Protein AF-A0A960BJL5-F1 (afdb_monomer)

Solvent-accessible surface area (backbone atoms only — not comparable to full-atom values): 15395 Å² total; per-residue (Å²): 113,71,67,61,53,54,50,52,51,50,51,53,52,52,54,51,50,52,51,51,51,50,51,50,54,58,50,56,57,48,68,75,42,71,86,73,61,78,59,95,84,59,75,75,79,74,79,50,69,65,58,53,47,35,43,49,49,41,34,54,76,58,62,82,71,75,71,92,62,98,53,72,76,57,62,26,51,24,76,38,67,89,92,62,87,50,50,48,36,20,46,42,30,92,44,66,39,32,30,32,42,21,51,65,42,32,52,77,71,70,48,58,65,70,58,52,54,54,34,50,52,53,39,48,50,52,52,16,59,40,21,76,60,34,42,43,74,42,84,74,50,76,52,85,61,52,36,31,92,56,98,77,33,46,66,45,72,90,77,58,52,78,49,24,33,44,34,32,28,27,30,48,64,92,65,92,58,74,74,43,69,42,30,43,23,63,85,36,59,73,37,68,50,52,37,28,62,48,82,55,52,70,42,81,89,81,74,46,53,23,41,42,41,32,23,35,37,37,36,26,50,80,49,49,79,76,55,55,94,64,68,40,14,56,61,40,31,28,50,38,23,35,58,28,32,31,64,37,85,49,75,76,22,26,41,11,73,43,37,50,78,52,47,56,79,24,69,21,48,27,52,26,45,33,52,38,31,69,70,47,75,131

Foldseek 3Di:
DVVVVVVVVVVVVVVVVVVVVVCVVVVVVVVVCVVDDDPPPDPDPPLPVVLVVLLVCLVPVPVVPDPDDPDLQAAFFQDDDPPPPFDGEAAALVDAQEEAEACLQVVVLVHDPVLVVVLLVVLQVQLCVLLVNSYHYYYPYHDDFFFDPPDQRGGDPVRWDWSYEYEYEAACDDDPDPSNVRRHGVVCVSHQWAWAADQQDFDPPPRTHRYGTYIYIYGHSVCVVSQDRHNFLNSNQRVLRRRRGAADCHQQASSHSSVRGDNDHGPSSSVNSNVSSVVHDD

Mean predicted aligned error: 12.72 Å

Nearest PDB structures (foldseek):
  1nd1-assembly1_A  TM=4.888E-01  e=9.316E-03  Bothrops asper
  4q1l-assembly1_A  TM=4.991E-01  e=1.533E-02  Bothrops leucurus
  5y2z-assembly4_G  TM=4.560E-01  e=1.966E-02  Homo sapiens
  3myu-assembly1_A  TM=5.602E-01  e=1.734E+00  Mycoplasmoides genitalium
  3dev-assembly1_B  TM=1.536E-01  e=1.734E+00  Staphylococcus haemolyticus JCSC1435

Structure (mmCIF, N/CA/C/O backbone):
data_AF-A0A960BJL5-F1
#
_entry.id   AF-A0A960BJL5-F1
#
loop_
_atom_site.group_PDB
_atom_site.id
_atom_site.type_symbol
_atom_site.label_atom_id
_atom_site.label_alt_id
_atom_site.label_comp_id
_atom_site.label_asym_id
_atom_site.label_entity_id
_atom_site.label_seq_id
_atom_site.pdbx_PDB_ins_code
_atom_site.Cartn_x
_atom_site.Cartn_y
_atom_site.Cartn_z
_atom_site.occupancy
_atom_site.B_iso_or_equiv
_atom_site.auth_seq_id
_atom_site.auth_comp_id
_atom_site.auth_asym_id
_atom_site.auth_atom_id
_atom_site.pdbx_PDB_model_num
ATOM 1 N N . MET A 1 1 ? -29.991 39.759 -34.708 1.00 60.56 1 MET A N 1
ATOM 2 C CA . MET A 1 1 ? -29.880 38.415 -35.332 1.00 60.56 1 MET A CA 1
ATOM 3 C C . MET A 1 1 ? -28.475 38.092 -35.850 1.00 60.56 1 MET A C 1
ATOM 5 O O . MET A 1 1 ? -28.043 36.967 -35.643 1.00 60.56 1 MET A O 1
ATOM 9 N N . ALA A 1 2 ? -27.742 39.025 -36.474 1.00 68.62 2 ALA A N 1
ATOM 10 C CA . ALA A 1 2 ? -26.385 38.760 -36.986 1.00 68.62 2 ALA A CA 1
ATOM 11 C C . ALA A 1 2 ? -25.362 38.361 -35.895 1.00 68.62 2 ALA A C 1
ATOM 13 O O . ALA A 1 2 ? -24.582 37.435 -36.086 1.00 68.62 2 ALA A O 1
ATOM 14 N N . THR A 1 3 ? -25.431 38.984 -34.717 1.00 70.38 3 THR A N 1
ATOM 15 C CA . THR A 1 3 ? -24.550 38.710 -33.566 1.00 70.38 3 THR A CA 1
ATOM 16 C C . THR A 1 3 ? -24.732 37.315 -32.965 1.00 70.38 3 THR A C 1
ATOM 18 O O . THR A 1 3 ? -23.753 36.674 -32.601 1.00 70.38 3 THR A O 1
ATOM 21 N N . LEU A 1 4 ? -25.965 36.798 -32.923 1.00 67.50 4 LEU A N 1
ATOM 22 C CA . LEU A 1 4 ? -26.240 35.457 -32.394 1.00 67.50 4 LEU A CA 1
ATOM 23 C C . LEU A 1 4 ? -25.698 34.355 -33.321 1.00 67.50 4 LEU A C 1
ATOM 25 O O . LEU A 1 4 ? -25.190 33.342 -32.851 1.00 67.50 4 LEU A O 1
ATOM 29 N N . ARG A 1 5 ? -25.747 34.576 -34.643 1.00 73.75 5 ARG A N 1
ATOM 30 C CA . ARG A 1 5 ? -25.166 33.651 -35.630 1.00 73.75 5 ARG A CA 1
ATOM 31 C C . ARG A 1 5 ? -23.640 33.618 -35.554 1.00 73.75 5 ARG A C 1
ATOM 33 O O . ARG A 1 5 ? -23.070 32.538 -35.612 1.00 73.75 5 ARG A O 1
ATOM 40 N N . ALA A 1 6 ? -22.993 34.770 -35.370 1.00 76.00 6 ALA A N 1
ATOM 41 C CA . ALA A 1 6 ? -21.540 34.834 -35.202 1.00 76.00 6 ALA A CA 1
ATOM 42 C C . ALA A 1 6 ? -21.068 34.093 -33.937 1.00 76.00 6 ALA A C 1
ATOM 44 O O . ALA A 1 6 ? -20.079 33.366 -33.986 1.00 76.00 6 ALA A O 1
ATOM 45 N N . LEU A 1 7 ? -21.813 34.211 -32.831 1.00 75.94 7 LEU A N 1
ATOM 46 C CA . LEU A 1 7 ? -21.497 33.516 -31.583 1.00 75.94 7 LEU A CA 1
ATOM 47 C C . LEU A 1 7 ? -21.649 31.990 -31.711 1.00 75.94 7 LEU A C 1
ATOM 49 O O . LEU A 1 7 ? -20.775 31.252 -31.269 1.00 75.94 7 LEU A O 1
ATOM 53 N N . LEU A 1 8 ? -22.713 31.514 -32.365 1.00 75.12 8 LEU A N 1
ATOM 54 C CA . LEU A 1 8 ? -22.926 30.080 -32.610 1.00 75.12 8 LEU A CA 1
ATOM 55 C C . LEU A 1 8 ? -21.834 29.468 -33.498 1.00 75.12 8 LEU A C 1
ATOM 57 O O . LEU A 1 8 ? -21.376 28.361 -33.227 1.00 75.12 8 LEU A O 1
ATOM 61 N N . VAL A 1 9 ? -21.382 30.198 -34.523 1.00 78.62 9 VAL A N 1
ATOM 62 C CA . VAL A 1 9 ? -20.270 29.757 -35.379 1.00 78.62 9 VAL A CA 1
ATOM 63 C C . VAL A 1 9 ? -18.966 29.694 -34.584 1.00 78.62 9 VAL A C 1
ATOM 65 O O . VAL A 1 9 ? -18.234 28.717 -34.702 1.00 78.62 9 VAL A O 1
ATOM 68 N N . LEU A 1 10 ? -18.694 30.683 -33.727 1.00 77.44 10 LEU A N 1
ATOM 69 C CA . LEU A 1 10 ? -17.488 30.692 -32.898 1.00 77.44 10 LEU A CA 1
ATOM 70 C C . LEU A 1 10 ? -17.463 29.520 -31.903 1.00 77.44 10 LEU A C 1
ATOM 72 O O . LEU A 1 10 ? -16.440 28.852 -31.779 1.00 77.44 10 LEU A O 1
ATOM 76 N N . VAL A 1 11 ? -18.590 29.227 -31.244 1.00 77.19 11 VAL A N 1
ATOM 77 C C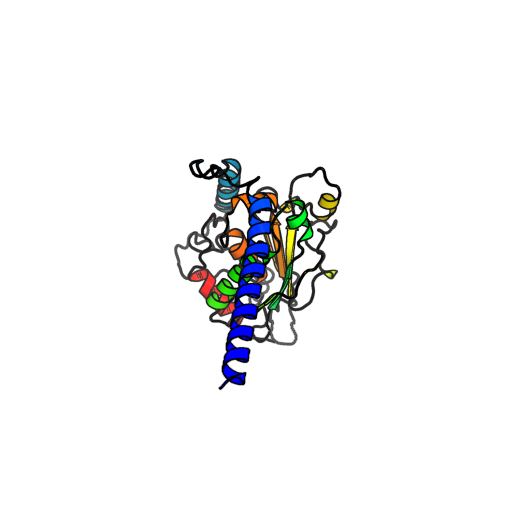A . VAL A 1 11 ? -18.705 28.080 -30.326 1.00 77.19 11 VAL A CA 1
ATOM 78 C C . VAL A 1 11 ? -18.502 26.761 -31.075 1.00 77.19 11 VAL A C 1
ATOM 80 O O . VAL A 1 11 ? -17.727 25.925 -30.621 1.00 77.19 11 VAL A O 1
ATOM 83 N N . ALA A 1 12 ? -19.109 26.596 -32.254 1.00 76.94 12 ALA A N 1
ATOM 84 C CA . ALA A 1 12 ? -18.936 25.389 -33.062 1.00 76.94 12 ALA A CA 1
ATOM 85 C C . ALA A 1 12 ? -17.477 25.180 -33.510 1.00 76.94 12 ALA A C 1
ATOM 87 O O . ALA A 1 12 ? -16.972 24.059 -33.460 1.00 76.94 12 ALA A O 1
ATOM 88 N N . VAL A 1 13 ? -16.777 26.253 -33.896 1.00 80.81 13 VAL A N 1
ATOM 89 C CA . VAL A 1 13 ? -15.357 26.193 -34.284 1.00 80.81 13 VAL A CA 1
ATOM 90 C C . VAL A 1 13 ? -14.470 25.844 -33.086 1.00 80.81 13 VAL A C 1
ATOM 92 O O . VAL A 1 13 ? -13.573 25.011 -33.217 1.00 80.81 13 VAL A O 1
ATOM 95 N N . LEU A 1 14 ? -14.729 26.417 -31.908 1.00 80.56 14 LEU A N 1
ATOM 96 C CA . LEU A 1 14 ? -13.966 26.107 -30.695 1.00 80.56 14 LEU A CA 1
ATOM 97 C C . LEU A 1 14 ? -14.182 24.658 -30.237 1.00 80.56 14 LEU A C 1
ATOM 99 O O . LEU A 1 14 ? -13.210 23.975 -29.916 1.00 80.56 14 LEU A O 1
ATOM 103 N N . SER A 1 15 ? -15.418 24.153 -30.287 1.00 76.56 15 SER A N 1
ATOM 104 C CA . SER A 1 15 ? -15.721 22.750 -29.980 1.00 76.56 15 SER A CA 1
ATOM 105 C C . SER A 1 15 ? -15.058 21.790 -30.967 1.00 76.56 15 SER A C 1
ATOM 107 O O . SER A 1 15 ? -14.477 20.792 -30.547 1.00 76.56 15 SER A O 1
ATOM 109 N N . LEU A 1 16 ? -15.072 22.103 -32.266 1.00 79.31 16 LEU A N 1
ATOM 110 C CA . LEU A 1 16 ? -14.415 21.273 -33.276 1.00 79.31 16 LEU A CA 1
ATOM 111 C C . LEU A 1 16 ? -12.890 21.266 -33.097 1.00 79.31 16 LEU A C 1
ATOM 113 O O . LEU A 1 16 ? -12.264 20.216 -33.204 1.00 79.31 16 LEU A O 1
ATOM 117 N N . THR A 1 17 ? -12.295 22.413 -32.761 1.00 81.00 17 THR A N 1
ATOM 118 C CA . THR A 1 17 ? -10.849 22.519 -32.515 1.00 81.00 17 THR A CA 1
ATOM 119 C C . THR A 1 17 ? -10.436 21.727 -31.272 1.00 81.00 17 THR A C 1
ATOM 121 O O . THR A 1 17 ? -9.421 21.039 -31.306 1.00 81.00 17 THR A O 1
ATOM 124 N N . ALA A 1 18 ? -11.242 21.752 -30.204 1.00 76.06 18 ALA A N 1
ATOM 125 C CA . ALA A 1 18 ? -10.998 20.958 -28.999 1.00 76.06 18 ALA A CA 1
ATOM 126 C C . ALA A 1 18 ? -11.100 19.445 -29.264 1.00 76.06 18 ALA A C 1
ATOM 128 O O . ALA A 1 18 ? -10.258 18.687 -28.790 1.00 76.06 18 ALA A O 1
ATOM 129 N N . VAL A 1 19 ? -12.075 19.009 -30.071 1.00 77.38 19 VAL A N 1
ATOM 130 C CA . VAL A 1 19 ? -12.207 17.601 -30.483 1.00 77.38 19 VAL A CA 1
ATOM 131 C C . VAL A 1 19 ? -11.025 17.168 -31.351 1.00 77.38 19 VAL A C 1
ATOM 133 O O . VAL A 1 19 ? -10.480 16.092 -31.133 1.00 77.38 19 VAL A O 1
ATOM 136 N N . ILE A 1 20 ? -10.577 18.005 -32.291 1.00 79.56 20 ILE A N 1
ATOM 137 C CA . ILE A 1 20 ? -9.403 17.706 -33.124 1.00 79.56 20 ILE A CA 1
ATOM 138 C C . ILE A 1 20 ? -8.131 17.637 -32.270 1.00 79.56 20 ILE A C 1
ATOM 140 O O . ILE A 1 20 ? -7.342 16.715 -32.450 1.00 79.56 20 ILE A O 1
ATOM 144 N N . LEU A 1 21 ? -7.937 18.552 -31.311 1.00 77.25 21 LEU A N 1
ATOM 145 C CA . LEU A 1 21 ? -6.790 18.489 -30.401 1.00 77.25 21 LEU A CA 1
ATOM 146 C C . LEU A 1 21 ? -6.826 17.226 -29.534 1.00 77.25 21 LEU A C 1
ATOM 148 O O . LEU A 1 21 ? -5.805 16.564 -29.395 1.00 77.25 21 LEU A O 1
ATOM 152 N N . PHE A 1 22 ? -7.995 16.869 -28.995 1.00 72.38 22 PHE A N 1
ATOM 153 C CA . PHE A 1 22 ? -8.175 15.646 -28.215 1.00 72.38 22 PHE A CA 1
ATOM 154 C C . PHE A 1 22 ? -7.866 14.398 -29.052 1.00 72.38 22 PHE A C 1
ATOM 156 O O . PHE A 1 22 ? -7.118 13.534 -28.608 1.00 72.38 22 PHE A O 1
ATOM 163 N N . LEU A 1 23 ? -8.354 14.335 -30.294 1.00 68.62 23 LEU A N 1
ATOM 164 C CA . LEU A 1 23 ? -8.067 13.230 -31.212 1.00 68.62 23 LEU A CA 1
ATOM 165 C C . LEU A 1 23 ? -6.596 13.175 -31.644 1.00 68.62 23 LEU A C 1
ATOM 167 O O . LEU A 1 23 ? -6.083 12.085 -31.861 1.00 68.62 23 LEU A O 1
ATOM 171 N N . LEU A 1 24 ? -5.900 14.309 -31.747 1.00 69.25 24 LEU A N 1
ATOM 172 C CA . LEU A 1 24 ? -4.466 14.339 -32.057 1.00 69.25 24 LEU A CA 1
ATOM 173 C C . LEU A 1 24 ? -3.592 13.953 -30.858 1.00 69.25 24 LEU A C 1
ATOM 175 O O . LEU A 1 24 ? -2.546 13.340 -31.055 1.00 69.25 24 LEU A O 1
ATOM 179 N N . VAL A 1 25 ? -4.010 14.284 -29.632 1.00 66.75 25 VAL A N 1
ATOM 180 C CA . VAL A 1 25 ? -3.336 13.847 -28.398 1.00 66.75 25 VAL A CA 1
ATOM 181 C C . VAL A 1 25 ? -3.535 12.343 -28.206 1.00 66.75 25 VAL A C 1
ATOM 183 O O . VAL A 1 25 ? -2.554 11.614 -28.122 1.00 66.75 25 VAL A O 1
ATOM 186 N N . VAL A 1 26 ? -4.779 11.861 -28.276 1.00 61.16 26 VAL A N 1
ATOM 187 C CA . VAL A 1 26 ? -5.090 10.425 -28.174 1.00 61.16 26 VAL A CA 1
ATOM 188 C C . VAL A 1 26 ? -4.494 9.637 -29.350 1.00 61.16 26 VAL A C 1
ATOM 190 O O . VAL A 1 26 ? -3.990 8.537 -29.163 1.00 61.16 26 VAL A O 1
ATOM 193 N N . GLY A 1 27 ? -4.495 10.199 -30.562 1.00 51.59 27 GLY A N 1
ATOM 194 C CA . GLY A 1 27 ? -3.927 9.566 -31.755 1.00 51.59 27 GLY A CA 1
ATOM 195 C C . GLY A 1 27 ? -2.402 9.438 -31.722 1.00 51.59 27 GLY A C 1
ATOM 196 O O . GLY A 1 27 ? -1.871 8.435 -32.191 1.00 51.59 27 GLY A O 1
ATOM 197 N N . ARG A 1 28 ? -1.687 10.4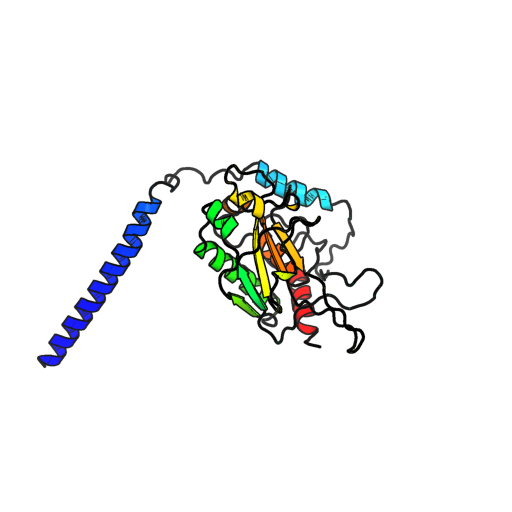00 -31.121 1.00 52.53 28 ARG A N 1
ATOM 198 C CA . ARG A 1 28 ? -0.227 10.307 -30.937 1.00 52.53 28 ARG A CA 1
ATOM 199 C C . ARG A 1 28 ? 0.182 9.239 -29.926 1.00 52.53 28 ARG A C 1
ATOM 201 O O . ARG A 1 28 ? 1.223 8.615 -30.117 1.00 52.53 28 ARG A O 1
ATOM 208 N N . ASP A 1 29 ? -0.635 8.998 -28.906 1.00 47.22 29 ASP A N 1
ATOM 209 C CA . ASP A 1 29 ? -0.375 7.931 -27.937 1.00 47.22 29 ASP A CA 1
ATOM 210 C C . ASP A 1 29 ? -0.652 6.534 -28.517 1.00 47.22 29 ASP A C 1
ATOM 212 O O . ASP A 1 29 ? -0.044 5.560 -28.078 1.00 47.22 29 ASP A O 1
ATOM 216 N N . ILE A 1 30 ? -1.493 6.423 -29.554 1.00 46.47 30 ILE A N 1
ATOM 217 C CA . ILE A 1 30 ? -1.753 5.153 -30.250 1.00 46.47 30 ILE A CA 1
ATOM 218 C C . ILE A 1 30 ? -0.544 4.722 -31.098 1.00 46.47 30 ILE A C 1
ATOM 220 O O . ILE A 1 30 ? -0.157 3.556 -31.038 1.00 46.47 30 ILE A O 1
ATOM 224 N N . GLU A 1 31 ? 0.127 5.638 -31.805 1.00 45.03 31 GLU A N 1
ATOM 225 C CA . GLU A 1 31 ? 1.310 5.289 -32.620 1.00 45.03 31 GLU A CA 1
ATOM 226 C C . GLU A 1 31 ? 2.532 4.882 -31.769 1.00 45.03 31 GLU A C 1
ATOM 228 O O . GLU A 1 31 ? 3.341 4.060 -32.198 1.00 45.03 31 GLU A O 1
ATOM 233 N N . ALA A 1 32 ? 2.643 5.369 -30.527 1.00 48.44 32 ALA A N 1
ATOM 234 C CA . ALA A 1 32 ? 3.644 4.885 -29.568 1.00 48.44 32 ALA A CA 1
ATOM 235 C C . ALA A 1 32 ? 3.301 3.498 -28.974 1.00 48.44 32 ALA A C 1
ATOM 237 O O . ALA A 1 32 ? 4.169 2.840 -28.393 1.00 48.44 32 ALA A O 1
ATOM 238 N N . PHE A 1 33 ? 2.058 3.030 -29.137 1.00 42.09 33 PHE A N 1
ATOM 239 C CA . PHE A 1 33 ? 1.547 1.774 -28.578 1.00 42.09 33 PHE A CA 1
ATOM 240 C C . PHE A 1 33 ? 1.511 0.613 -29.591 1.00 42.09 33 PHE A C 1
ATOM 242 O O . PHE A 1 33 ? 1.575 -0.554 -29.191 1.00 42.09 33 PHE A O 1
ATOM 249 N N . GLU A 1 34 ? 1.474 0.897 -30.899 1.00 41.22 34 GLU A N 1
ATOM 250 C CA . GLU A 1 34 ? 1.401 -0.127 -31.960 1.00 41.22 34 GLU A CA 1
ATOM 251 C C . GLU A 1 34 ? 2.648 -1.028 -32.063 1.00 41.22 34 GLU A C 1
ATOM 253 O O . GLU A 1 34 ? 2.588 -2.102 -32.655 1.00 41.22 34 GLU A O 1
ATOM 258 N N . GLY A 1 35 ? 3.762 -0.668 -31.416 1.00 41.56 35 GLY A N 1
ATOM 259 C CA . GLY A 1 35 ? 4.959 -1.514 -31.344 1.00 41.56 35 GLY A CA 1
ATOM 260 C C . GLY A 1 35 ? 4.940 -2.609 -30.267 1.00 41.56 35 GLY A C 1
ATOM 261 O O . GLY A 1 35 ? 5.886 -3.395 -30.208 1.00 41.56 35 GLY A O 1
ATOM 262 N N . LYS A 1 36 ? 3.930 -2.654 -29.381 1.00 45.38 36 LYS A N 1
ATOM 263 C CA . LYS A 1 36 ? 3.920 -3.558 -28.206 1.00 45.38 36 LYS A CA 1
ATOM 264 C C . LYS A 1 36 ? 2.581 -4.239 -27.902 1.00 45.38 36 LYS A C 1
ATOM 266 O O . LYS A 1 36 ? 2.478 -4.930 -26.889 1.00 45.38 36 LYS A O 1
ATOM 271 N N . LEU A 1 37 ? 1.555 -4.075 -28.736 1.00 42.50 37 LEU A N 1
ATOM 272 C CA . LEU A 1 37 ? 0.319 -4.840 -28.564 1.00 42.50 37 LEU A CA 1
ATOM 273 C C . LEU A 1 37 ? 0.503 -6.262 -29.121 1.00 42.50 37 LEU A C 1
ATOM 275 O O . LEU A 1 37 ? 0.912 -6.397 -30.277 1.00 42.50 37 LEU A O 1
ATOM 279 N N . PRO A 1 38 ? 0.201 -7.321 -28.344 1.00 46.53 38 PRO A N 1
ATOM 280 C CA . PRO A 1 38 ? 0.123 -8.669 -28.894 1.00 46.53 38 PRO A CA 1
ATOM 281 C C . PRO A 1 38 ? -0.910 -8.672 -30.021 1.00 46.53 38 PRO A C 1
ATOM 283 O O . PRO A 1 38 ? -1.951 -8.008 -29.928 1.00 46.53 38 PRO A O 1
ATOM 286 N N . LYS A 1 39 ? -0.607 -9.371 -31.117 1.00 56.44 39 LYS A N 1
ATOM 287 C CA . LYS A 1 39 ? -1.503 -9.399 -32.278 1.00 56.44 39 LYS A CA 1
ATOM 288 C C . LYS A 1 39 ? -2.862 -9.928 -31.828 1.00 56.44 39 LYS A C 1
ATOM 290 O O . LYS A 1 39 ? -2.933 -10.933 -31.127 1.00 56.44 39 LYS A O 1
ATOM 295 N N . LEU A 1 40 ? -3.946 -9.271 -32.242 1.00 33.31 40 LEU A N 1
ATOM 296 C CA . LEU A 1 40 ? -5.307 -9.773 -32.039 1.00 33.31 40 LEU A CA 1
ATOM 297 C C . LEU A 1 40 ? -5.397 -11.211 -32.585 1.00 33.31 40 LEU A C 1
ATOM 299 O O . LEU A 1 40 ? -5.330 -11.418 -33.795 1.00 33.31 40 LEU A O 1
ATOM 303 N N . GLY A 1 41 ? -5.503 -12.192 -31.683 1.00 43.81 41 GLY A N 1
ATOM 304 C CA . GLY A 1 41 ? -5.484 -13.626 -31.999 1.00 43.81 41 GLY A CA 1
ATOM 305 C C . GLY A 1 41 ? -4.318 -14.410 -31.386 1.00 43.81 41 GLY A C 1
ATOM 306 O O . GLY A 1 41 ? -4.355 -15.638 -31.409 1.00 43.81 41 GLY A O 1
ATOM 307 N N . GLU A 1 42 ? -3.318 -13.744 -30.805 1.00 36.22 42 GLU A N 1
ATOM 308 C CA . GLU A 1 42 ? -2.330 -14.400 -29.947 1.00 36.22 42 GLU A CA 1
ATOM 309 C C . GLU A 1 42 ? -2.950 -14.633 -28.557 1.00 36.22 42 GLU A C 1
ATOM 311 O O . GLU A 1 42 ? -3.590 -13.726 -28.012 1.00 36.22 42 GLU A O 1
ATOM 316 N N . PRO A 1 43 ? -2.836 -15.850 -27.989 1.00 37.03 43 PRO A N 1
ATOM 317 C CA . PRO A 1 43 ? -3.316 -16.110 -26.639 1.00 37.03 43 PRO A CA 1
ATOM 318 C C . PRO A 1 43 ? -2.635 -15.136 -25.672 1.00 37.03 43 PRO A 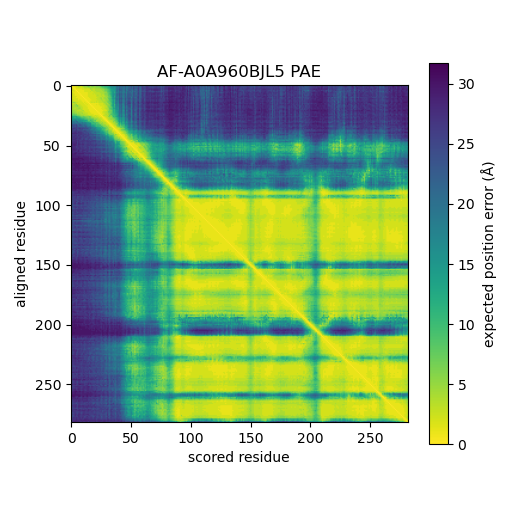C 1
ATOM 320 O O . PRO A 1 43 ? -1.460 -14.809 -25.853 1.00 37.03 43 PRO A O 1
ATOM 323 N N . ALA A 1 44 ? -3.367 -14.672 -24.651 1.00 42.88 44 ALA A N 1
ATOM 324 C CA . ALA A 1 44 ? -2.753 -13.948 -23.540 1.00 42.88 44 ALA A CA 1
ATOM 325 C C . ALA A 1 44 ? -1.505 -14.727 -23.085 1.00 42.88 44 ALA A C 1
ATOM 327 O O . ALA A 1 44 ? -1.574 -15.964 -23.073 1.00 42.88 44 ALA A O 1
ATOM 328 N N . PRO A 1 45 ? -0.377 -14.052 -22.781 1.00 45.25 45 PRO A N 1
ATOM 329 C CA . PRO A 1 45 ? 0.825 -14.749 -22.347 1.00 45.25 45 PRO A CA 1
ATOM 330 C C . PRO A 1 45 ? 0.423 -15.703 -21.228 1.00 45.25 45 PRO A C 1
ATOM 332 O O . PRO A 1 45 ? -0.273 -15.299 -20.292 1.00 45.25 45 PRO A O 1
ATOM 335 N N . ALA A 1 46 ? 0.756 -16.985 -21.400 1.00 46.66 46 ALA A N 1
ATOM 336 C CA . ALA A 1 46 ? 0.490 -17.988 -20.386 1.00 46.66 46 ALA A CA 1
ATOM 337 C C . ALA A 1 46 ? 1.028 -17.445 -19.059 1.00 46.66 46 ALA A C 1
ATOM 339 O O . ALA A 1 46 ? 2.145 -16.925 -19.028 1.00 46.66 46 ALA A O 1
ATOM 340 N N . VAL A 1 47 ? 0.207 -17.495 -18.005 1.00 53.09 47 VAL A N 1
ATOM 341 C CA . VAL A 1 47 ? 0.663 -17.144 -16.658 1.00 53.09 47 VAL A CA 1
ATOM 342 C C . VAL A 1 47 ? 1.902 -17.994 -16.406 1.00 53.09 47 VAL A C 1
ATOM 344 O O . VAL A 1 47 ? 1.819 -19.218 -16.511 1.00 53.09 47 VAL A O 1
ATOM 347 N N . ASP A 1 48 ? 3.043 -17.339 -16.197 1.00 59.94 48 ASP A N 1
ATOM 348 C CA . ASP A 1 48 ? 4.333 -18.006 -16.053 1.00 59.94 48 ASP A CA 1
ATOM 349 C C . ASP A 1 48 ? 4.217 -19.073 -14.953 1.00 59.94 48 ASP A C 1
ATOM 351 O O . ASP A 1 48 ? 3.713 -18.787 -13.861 1.00 59.94 48 ASP A O 1
ATOM 355 N N . GLU A 1 49 ? 4.651 -20.306 -15.235 1.00 55.75 49 GLU A N 1
ATOM 356 C CA . GLU A 1 49 ? 4.673 -21.388 -14.245 1.00 55.75 49 GLU A CA 1
ATOM 357 C C . GLU A 1 49 ? 5.449 -20.964 -12.992 1.00 55.75 49 GLU A C 1
ATOM 359 O O . GLU A 1 49 ? 5.107 -21.394 -11.895 1.00 55.75 49 GLU A O 1
ATOM 364 N N . PHE A 1 50 ? 6.418 -20.053 -13.130 1.00 53.81 50 PHE A N 1
ATOM 365 C CA . PHE A 1 50 ? 7.136 -19.446 -12.014 1.00 53.81 50 PHE A CA 1
ATOM 366 C C . PHE A 1 50 ? 6.245 -18.566 -11.121 1.00 53.81 50 PHE A C 1
ATOM 368 O O . PHE A 1 50 ? 6.332 -18.640 -9.898 1.00 53.81 50 PHE A O 1
ATOM 375 N N . PHE A 1 51 ? 5.342 -17.767 -11.695 1.00 57.84 51 PHE A N 1
ATOM 376 C CA . PHE A 1 51 ? 4.401 -16.942 -10.926 1.00 57.84 51 PHE A CA 1
ATOM 377 C C . PHE A 1 51 ? 3.360 -17.803 -10.200 1.00 57.84 51 PHE A C 1
ATOM 379 O O . PHE A 1 51 ? 3.006 -17.538 -9.047 1.00 57.84 51 PHE A O 1
ATOM 386 N N . LEU A 1 52 ? 2.900 -18.872 -10.858 1.00 56.72 52 LEU A N 1
ATOM 387 C CA . LEU A 1 52 ? 2.035 -19.878 -10.240 1.00 56.72 52 LEU A CA 1
ATOM 388 C C . LEU A 1 52 ? 2.766 -20.632 -9.120 1.00 56.72 52 LEU A C 1
ATOM 390 O O . LEU A 1 52 ? 2.198 -20.844 -8.055 1.00 56.72 52 LEU A O 1
ATOM 394 N N . ASP A 1 53 ? 4.036 -20.986 -9.311 1.00 64.12 53 ASP A N 1
ATOM 395 C CA . ASP A 1 53 ? 4.864 -21.618 -8.281 1.00 64.12 53 ASP A CA 1
ATOM 396 C C . ASP A 1 53 ? 5.102 -20.682 -7.086 1.00 64.12 53 ASP A C 1
ATOM 398 O O . ASP A 1 53 ? 4.921 -21.105 -5.949 1.00 64.12 53 ASP A O 1
ATOM 402 N N . LYS A 1 54 ? 5.393 -19.394 -7.312 1.00 62.53 54 LYS A N 1
ATOM 403 C CA . LYS A 1 54 ? 5.558 -18.385 -6.248 1.00 62.53 54 LYS A CA 1
ATOM 404 C C . LYS A 1 54 ? 4.268 -18.208 -5.441 1.00 62.53 54 LYS A C 1
ATOM 406 O O . LYS A 1 54 ? 4.292 -18.278 -4.215 1.00 62.53 54 LYS A O 1
ATOM 411 N N . THR A 1 55 ? 3.120 -18.087 -6.113 1.00 57.97 55 THR A N 1
ATOM 412 C CA . THR A 1 55 ? 1.806 -18.015 -5.443 1.00 57.97 55 THR A CA 1
ATOM 413 C C . THR A 1 55 ? 1.445 -19.302 -4.692 1.00 57.97 55 THR A C 1
ATOM 415 O O . THR A 1 55 ? 0.889 -19.230 -3.595 1.00 57.97 55 THR A O 1
ATOM 418 N N . MET A 1 56 ? 1.783 -20.482 -5.223 1.00 55.47 56 MET A N 1
ATOM 419 C CA . MET A 1 56 ? 1.547 -21.764 -4.544 1.00 55.47 56 MET A CA 1
ATOM 420 C C . MET A 1 56 ? 2.497 -21.998 -3.361 1.00 55.47 56 MET A C 1
ATOM 422 O O . MET A 1 56 ? 2.045 -22.430 -2.302 1.00 55.47 56 MET A O 1
ATOM 426 N N . LYS A 1 57 ? 3.791 -21.688 -3.494 1.00 56.56 57 LYS A N 1
ATOM 427 C CA . LYS A 1 57 ? 4.786 -21.780 -2.412 1.00 56.56 57 LYS A CA 1
ATOM 428 C C . LYS A 1 57 ? 4.463 -20.834 -1.268 1.00 56.56 57 LYS A C 1
ATOM 430 O O . LYS A 1 57 ? 4.543 -21.244 -0.110 1.00 56.56 57 LYS A O 1
ATOM 435 N N . PHE A 1 58 ? 4.028 -19.616 -1.591 1.00 51.19 58 PHE A N 1
ATOM 436 C CA . PHE A 1 58 ? 3.513 -18.661 -0.615 1.00 51.19 58 PHE A CA 1
ATOM 437 C C . PHE A 1 58 ? 2.352 -19.269 0.194 1.00 51.19 58 PHE A C 1
ATOM 439 O O . PHE A 1 58 ? 2.347 -19.206 1.423 1.00 51.19 58 PHE A O 1
ATOM 446 N N . ALA A 1 59 ? 1.429 -19.976 -0.471 1.00 49.25 59 ALA A N 1
ATOM 447 C CA . ALA A 1 59 ? 0.333 -20.679 0.196 1.00 49.25 59 ALA A CA 1
ATOM 448 C C . ALA A 1 59 ? 0.773 -21.911 1.021 1.00 49.25 59 ALA A C 1
ATOM 450 O O . ALA A 1 59 ? 0.197 -22.173 2.081 1.00 49.25 59 ALA A O 1
ATOM 451 N N . ASP A 1 60 ? 1.781 -22.672 0.579 1.00 44.66 60 ASP A N 1
ATOM 452 C CA . ASP A 1 60 ? 2.222 -23.911 1.241 1.00 44.66 60 ASP A CA 1
ATOM 453 C C . ASP A 1 60 ? 3.160 -23.679 2.439 1.00 44.66 60 ASP A C 1
ATOM 455 O O . ASP A 1 60 ? 3.037 -24.385 3.447 1.00 44.66 60 ASP A O 1
ATOM 459 N N . GLN A 1 61 ? 4.041 -22.669 2.403 1.00 42.62 61 GLN A N 1
ATOM 460 C CA . GLN A 1 61 ? 4.981 -22.367 3.498 1.00 42.62 61 GLN A CA 1
ATOM 461 C C . GLN A 1 61 ? 4.266 -22.033 4.827 1.00 42.62 61 GLN A C 1
ATOM 463 O O . GLN A 1 61 ? 4.854 -22.173 5.899 1.00 42.62 61 GLN A O 1
ATOM 468 N N . GLN A 1 62 ? 2.982 -21.661 4.780 1.00 45.59 62 GLN A N 1
ATOM 469 C CA . GLN A 1 62 ? 2.200 -21.221 5.943 1.00 45.59 62 GLN A CA 1
ATOM 470 C C . GLN A 1 62 ? 1.162 -22.247 6.439 1.00 45.59 62 GLN A C 1
ATOM 472 O O . GLN A 1 62 ? 0.605 -22.095 7.529 1.00 45.59 62 GLN A O 1
ATOM 477 N N . ARG A 1 63 ? 0.953 -23.367 5.724 1.00 43.72 63 ARG A N 1
ATOM 478 C CA . ARG A 1 63 ? 0.084 -24.477 6.181 1.00 43.72 63 ARG A CA 1
ATOM 479 C C . ARG A 1 63 ? 0.625 -25.223 7.411 1.00 43.72 63 ARG A C 1
ATOM 481 O O . ARG A 1 63 ? -0.116 -25.986 8.032 1.00 43.72 63 ARG A O 1
ATOM 488 N N . GLY A 1 64 ? 1.884 -24.993 7.793 1.00 35.03 64 GLY A N 1
ATOM 489 C CA . GLY A 1 64 ? 2.531 -25.602 8.962 1.00 35.03 64 GLY A CA 1
ATOM 490 C C . GLY A 1 64 ? 2.055 -25.089 10.331 1.00 35.03 64 GLY A C 1
ATOM 491 O O . GLY A 1 64 ? 2.343 -25.731 11.337 1.00 35.03 64 GLY A O 1
ATOM 492 N N . SER A 1 65 ? 1.300 -23.983 10.393 1.00 38.84 65 SER A N 1
ATOM 493 C CA . SER A 1 65 ? 0.819 -23.359 11.642 1.00 38.84 65 SER A CA 1
ATOM 494 C C . SER A 1 65 ? -0.714 -23.393 11.753 1.00 38.84 65 SER A C 1
ATOM 496 O O . SER A 1 65 ? -1.379 -22.372 11.934 1.00 38.84 65 SER A O 1
ATOM 498 N N . ARG A 1 66 ? -1.306 -24.580 11.580 1.00 38.59 66 ARG A N 1
ATOM 499 C CA . ARG A 1 66 ? -2.758 -24.763 11.432 1.00 38.59 66 ARG A CA 1
ATOM 500 C C . ARG A 1 66 ? -3.495 -24.659 12.778 1.00 38.59 66 ARG A C 1
ATOM 502 O O . ARG A 1 66 ? -3.560 -25.629 13.528 1.00 38.59 66 ARG A O 1
ATOM 509 N N . VAL A 1 67 ? -4.113 -23.509 13.048 1.00 40.97 67 VAL A N 1
ATOM 510 C CA . VAL A 1 67 ? -5.278 -23.413 13.945 1.00 40.97 67 VAL A CA 1
ATOM 511 C C . VAL A 1 67 ? -6.514 -23.676 13.085 1.00 40.97 67 VAL A C 1
ATOM 513 O O . VAL A 1 67 ? -6.836 -22.903 12.190 1.00 40.97 67 VAL A O 1
ATOM 516 N N . THR A 1 68 ? -7.161 -24.822 13.287 1.00 39.53 68 THR A N 1
ATOM 517 C CA . THR A 1 68 ? -8.361 -25.231 12.548 1.00 39.53 68 THR A CA 1
ATOM 518 C C . THR A 1 68 ? -9.593 -24.567 13.154 1.00 39.53 68 THR A C 1
ATOM 520 O O . THR A 1 68 ? -10.198 -25.112 14.077 1.00 39.53 68 THR A O 1
ATOM 523 N N . THR A 1 69 ? -9.979 -23.401 12.656 1.00 45.22 69 THR A N 1
ATOM 524 C CA . THR A 1 69 ? -11.322 -22.871 12.902 1.00 45.22 69 THR A CA 1
ATOM 525 C C . THR A 1 69 ? -11.902 -22.420 11.572 1.00 45.22 69 THR A C 1
ATOM 527 O O . THR A 1 69 ? -11.522 -21.368 11.065 1.00 45.22 69 THR A O 1
ATOM 530 N N . ASP A 1 70 ? -12.833 -23.204 11.023 1.00 49.50 70 ASP A N 1
ATOM 531 C CA . ASP A 1 70 ? -13.661 -22.865 9.849 1.00 49.50 70 ASP A CA 1
ATOM 532 C C . ASP A 1 70 ? -14.678 -21.743 10.163 1.00 49.50 70 ASP A C 1
ATOM 534 O O . ASP A 1 70 ? -15.767 -21.676 9.596 1.00 49.50 70 ASP A O 1
ATOM 538 N N . ASP A 1 71 ? -14.351 -20.879 11.121 1.00 52.25 71 ASP A N 1
ATOM 539 C CA . ASP A 1 71 ? -15.222 -19.824 11.594 1.00 52.25 71 ASP A CA 1
ATOM 540 C C . ASP A 1 71 ? -15.052 -18.598 10.693 1.00 52.25 71 ASP A C 1
ATOM 542 O O . ASP A 1 71 ? -14.009 -17.937 10.679 1.00 52.25 71 ASP A O 1
ATOM 546 N N . GLU A 1 72 ? -16.092 -18.291 9.917 1.00 52.16 72 GLU A N 1
ATOM 547 C CA . GLU A 1 72 ? -16.144 -17.091 9.080 1.00 52.16 72 GLU A CA 1
ATOM 548 C C . GLU A 1 72 ? -16.076 -15.788 9.905 1.00 52.16 72 GLU A C 1
ATOM 550 O O . GLU A 1 72 ? -15.888 -14.722 9.321 1.00 52.16 72 GLU A O 1
ATOM 555 N N . SER A 1 73 ? -16.166 -15.866 11.241 1.00 49.16 73 SER A N 1
ATOM 556 C CA . SER A 1 73 ? -16.052 -14.732 12.163 1.00 49.16 73 SER A CA 1
ATOM 557 C C . SER A 1 73 ? -14.639 -14.446 12.692 1.00 49.16 73 SER A C 1
ATOM 559 O O . SER A 1 73 ? -14.474 -13.510 13.475 1.00 49.16 73 SER A O 1
ATOM 561 N N . TYR A 1 74 ? -13.603 -15.194 12.281 1.00 57.34 74 TYR A N 1
ATOM 562 C CA . TYR A 1 74 ? -12.234 -14.891 12.720 1.00 57.34 74 TYR A CA 1
ATOM 563 C C . TYR A 1 74 ? -11.780 -13.502 12.239 1.00 57.34 74 TYR A C 1
ATOM 565 O O . TYR A 1 74 ? -11.790 -13.211 11.040 1.00 57.34 74 TYR A O 1
ATOM 573 N N . VAL A 1 75 ? -11.333 -12.669 13.185 1.00 60.19 75 VAL A N 1
ATOM 574 C CA . VAL A 1 75 ? -10.935 -11.274 12.957 1.00 60.19 75 VAL A CA 1
ATOM 575 C C . VAL A 1 75 ? -9.404 -11.152 12.950 1.00 60.19 75 VAL A C 1
ATOM 577 O O . VAL A 1 75 ? -8.780 -11.334 13.999 1.00 60.19 75 VAL A O 1
ATOM 580 N N . PRO A 1 76 ? -8.770 -10.834 11.808 1.00 57.66 76 PRO A N 1
ATOM 581 C CA . PRO A 1 76 ? -7.322 -10.683 11.736 1.00 57.66 76 PRO A CA 1
ATOM 582 C C . PRO A 1 76 ? -6.880 -9.283 12.178 1.00 57.66 76 PRO A C 1
ATOM 584 O O . PRO A 1 76 ? -6.964 -8.327 11.414 1.00 57.66 76 PRO A O 1
ATOM 587 N N . LEU A 1 77 ? -6.360 -9.143 13.394 1.00 61.06 77 LEU A N 1
ATOM 588 C CA . LEU A 1 77 ? -5.835 -7.868 13.896 1.00 61.06 77 LEU A CA 1
ATOM 589 C C . LEU A 1 77 ? -4.321 -7.948 14.086 1.00 61.06 77 LEU A C 1
ATOM 591 O O . LEU A 1 77 ? -3.834 -8.954 14.606 1.00 61.06 77 LEU A O 1
ATOM 595 N N . ALA A 1 78 ? -3.584 -6.897 13.709 1.00 57.97 78 ALA A N 1
ATOM 596 C CA . ALA A 1 78 ? -2.162 -6.780 14.017 1.00 57.97 78 ALA A CA 1
ATOM 597 C C . ALA A 1 78 ? -1.981 -6.954 15.531 1.00 57.97 78 ALA A C 1
ATOM 599 O O . ALA A 1 78 ? -2.553 -6.177 16.309 1.00 57.97 78 ALA A O 1
ATOM 600 N N . PRO A 1 79 ? -1.249 -7.993 15.969 1.00 52.34 79 PRO A N 1
ATOM 601 C CA . PRO A 1 79 ? -1.169 -8.307 17.377 1.00 52.34 79 PRO A CA 1
ATOM 602 C C . PRO A 1 79 ? -0.469 -7.162 18.100 1.00 52.34 79 PRO A C 1
ATOM 604 O O . PRO A 1 79 ? 0.559 -6.647 17.655 1.00 52.34 79 PRO A O 1
ATOM 607 N N . ALA A 1 80 ? -1.011 -6.794 19.254 1.00 55.62 80 ALA A N 1
ATOM 608 C CA . ALA A 1 80 ? -0.246 -6.059 20.241 1.00 55.62 80 ALA A CA 1
ATOM 609 C C . ALA A 1 80 ? 1.072 -6.798 20.558 1.00 55.62 80 ALA A C 1
ATOM 611 O O . ALA A 1 80 ? 1.152 -8.019 20.366 1.00 55.62 80 ALA A O 1
ATOM 612 N N . PRO A 1 81 ? 2.100 -6.105 21.089 1.00 52.38 81 PRO A N 1
ATOM 613 C CA . PRO A 1 81 ? 3.320 -6.748 21.561 1.00 52.38 81 PRO A CA 1
ATOM 614 C C . PRO A 1 81 ? 2.998 -7.997 22.389 1.00 52.38 81 PRO A C 1
ATOM 616 O O . PRO A 1 81 ? 2.106 -7.967 23.246 1.00 52.38 81 PRO A O 1
ATOM 619 N N . GLN A 1 82 ? 3.683 -9.105 22.104 1.00 41.62 82 GLN A N 1
ATOM 620 C CA . GLN A 1 82 ? 3.359 -10.406 22.687 1.00 41.62 82 GLN A CA 1
ATOM 621 C C . GLN A 1 82 ? 3.304 -10.321 24.223 1.00 41.62 82 GLN A C 1
ATOM 623 O O . GLN A 1 82 ? 4.249 -9.867 24.862 1.00 41.62 82 GLN A O 1
ATOM 628 N N . GLY A 1 83 ? 2.184 -10.754 24.812 1.00 41.62 83 GLY A N 1
ATOM 629 C CA . GLY A 1 83 ? 1.979 -10.772 26.268 1.00 41.62 83 GLY A CA 1
ATOM 630 C C . GLY A 1 83 ? 1.513 -9.454 26.901 1.00 41.62 83 GLY A C 1
ATOM 631 O O . GLY A 1 83 ? 1.394 -9.399 28.121 1.00 41.62 83 GLY A O 1
ATOM 632 N N . SER A 1 84 ? 1.229 -8.411 26.113 1.00 48.16 84 SER A N 1
ATOM 633 C CA . SER A 1 84 ? 0.898 -7.078 26.646 1.00 48.16 84 SER A CA 1
ATOM 634 C C . SER A 1 84 ? -0.585 -6.847 26.974 1.00 48.16 84 SER A C 1
ATOM 636 O O . SER A 1 84 ? -0.901 -5.943 27.740 1.00 48.16 84 SER A O 1
ATOM 638 N N . GLY A 1 85 ? -1.509 -7.640 26.414 1.00 56.25 85 GLY A N 1
ATOM 639 C CA . GLY A 1 85 ? -2.956 -7.430 26.592 1.00 56.25 85 GLY A CA 1
ATOM 640 C C . GLY A 1 85 ? -3.483 -6.104 26.017 1.00 56.25 85 GLY A C 1
ATOM 641 O O . GLY A 1 85 ? -4.618 -5.733 26.309 1.00 56.25 85 GLY A O 1
ATOM 642 N N . LEU A 1 86 ? -2.670 -5.389 25.229 1.00 59.41 86 LEU A N 1
ATOM 643 C CA . LEU A 1 86 ? -3.026 -4.114 24.605 1.00 59.41 86 LEU A CA 1
ATOM 644 C C . LEU A 1 86 ? -3.965 -4.352 23.401 1.00 59.41 86 LEU A C 1
ATOM 646 O O . LEU A 1 86 ? -3.945 -5.442 22.818 1.00 59.41 86 LEU A O 1
ATOM 650 N N . PRO A 1 87 ? -4.804 -3.370 23.018 1.00 65.31 87 PRO A N 1
ATOM 651 C CA . PRO A 1 87 ? -5.607 -3.457 21.800 1.00 65.31 87 PRO A CA 1
ATOM 652 C C . PRO A 1 87 ? -4.712 -3.498 20.559 1.00 65.31 87 PRO A C 1
ATOM 654 O O . PRO A 1 87 ? -3.533 -3.179 20.629 1.00 65.31 87 PRO A O 1
ATOM 657 N N . ALA A 1 88 ? -5.265 -3.898 19.418 1.00 74.00 88 ALA A N 1
ATOM 658 C CA . ALA A 1 88 ? -4.536 -3.916 18.154 1.00 74.00 88 ALA A CA 1
ATOM 659 C C . ALA A 1 88 ? -4.089 -2.511 17.717 1.00 74.00 88 ALA A C 1
ATOM 661 O O . ALA A 1 88 ? -4.689 -1.511 18.112 1.00 74.00 88 ALA A O 1
ATOM 662 N N . GLY A 1 89 ? -3.046 -2.450 16.887 1.00 82.00 89 GLY A N 1
ATOM 663 C CA . GLY A 1 89 ? -2.619 -1.195 16.275 1.00 82.00 89 GLY A CA 1
ATOM 664 C C . GLY A 1 89 ? -3.663 -0.680 15.280 1.00 82.00 89 GLY A C 1
ATOM 665 O O . GLY A 1 89 ? -4.086 -1.437 14.411 1.00 82.00 89 GLY A O 1
ATOM 666 N N . HIS A 1 90 ? -4.055 0.591 15.372 1.00 88.06 90 HIS A N 1
ATOM 667 C CA . HIS A 1 90 ? -5.062 1.205 14.504 1.00 88.06 90 HIS A CA 1
ATOM 668 C C . HIS A 1 90 ? -4.692 2.629 14.084 1.00 88.06 90 HIS A C 1
ATOM 670 O O . HIS A 1 90 ? -4.019 3.368 14.803 1.00 88.06 90 HIS A O 1
ATOM 676 N N . TRP A 1 91 ? -5.161 3.041 12.908 1.00 90.81 91 TRP A N 1
ATOM 677 C CA . TRP A 1 91 ? -5.108 4.442 12.499 1.00 90.81 91 TRP A CA 1
ATOM 678 C C . TRP A 1 91 ? -6.222 5.238 13.181 1.00 90.81 91 TRP A C 1
ATOM 680 O O . TRP A 1 91 ? -7.308 4.718 13.439 1.00 90.81 91 TRP A O 1
ATOM 690 N N . CYS A 1 92 ? -5.984 6.527 13.413 1.00 89.38 92 CYS A N 1
ATOM 691 C CA . CYS A 1 92 ? -7.030 7.440 13.870 1.00 89.38 92 CYS A CA 1
ATOM 692 C C . CYS A 1 92 ? -8.042 7.700 12.740 1.00 89.38 92 CYS A C 1
ATOM 694 O O . CYS A 1 92 ? -7.736 8.418 11.790 1.00 89.38 92 CYS A O 1
ATOM 696 N N . ALA A 1 93 ? -9.258 7.161 12.870 1.00 82.69 93 ALA A N 1
ATOM 697 C CA . ALA A 1 93 ? -10.321 7.267 11.863 1.00 82.69 93 ALA A CA 1
ATOM 698 C C . ALA A 1 93 ? -10.831 8.702 11.615 1.00 82.69 93 ALA A C 1
ATOM 700 O O . ALA A 1 93 ? -11.395 8.992 10.567 1.00 82.69 93 ALA A O 1
ATOM 701 N N . ALA A 1 94 ? -10.609 9.636 12.548 1.00 82.31 94 ALA A N 1
ATOM 702 C CA . ALA A 1 94 ? -10.967 11.042 12.335 1.00 82.31 94 ALA A CA 1
ATOM 703 C C . ALA A 1 94 ? -10.079 11.737 11.287 1.00 82.31 94 ALA A C 1
ATOM 705 O O . ALA A 1 94 ? -10.416 12.828 10.827 1.00 82.31 94 ALA A O 1
ATOM 706 N N . ASN A 1 95 ? -8.949 11.125 10.924 1.00 85.38 95 ASN A N 1
ATOM 707 C CA . ASN A 1 95 ? -8.003 11.679 9.974 1.00 85.38 95 ASN A CA 1
ATOM 708 C C . ASN A 1 95 ? -8.069 10.938 8.642 1.00 85.38 95 ASN A C 1
ATOM 710 O O . ASN A 1 95 ? -8.172 9.715 8.581 1.00 85.38 95 ASN A O 1
ATOM 714 N N . THR A 1 96 ? -7.889 11.691 7.564 1.00 95.62 96 THR A N 1
ATOM 715 C CA . THR A 1 96 ? -7.574 11.113 6.261 1.00 95.62 96 THR A CA 1
ATOM 716 C C . THR A 1 96 ? -6.125 10.639 6.261 1.00 95.62 96 THR A C 1
ATOM 718 O O . THR A 1 96 ? -5.200 11.418 6.530 1.00 95.62 96 THR A O 1
ATOM 721 N N . ILE A 1 97 ? -5.933 9.357 5.964 1.00 96.19 97 ILE A N 1
ATOM 722 C CA . ILE A 1 97 ? -4.626 8.718 5.852 1.00 96.19 97 ILE A CA 1
ATOM 723 C C . ILE A 1 97 ? -4.052 9.106 4.489 1.00 96.19 97 ILE A C 1
ATOM 725 O O . ILE A 1 97 ? -4.609 8.783 3.439 1.00 96.19 97 ILE A O 1
ATOM 729 N N . GLY A 1 98 ? -2.948 9.849 4.489 1.00 97.81 98 GLY A N 1
ATOM 730 C CA . GLY A 1 98 ? -2.280 10.192 3.238 1.00 97.81 98 GLY A CA 1
ATOM 731 C C . GLY A 1 98 ? -1.513 9.001 2.680 1.00 97.81 98 GLY A C 1
ATOM 732 O O . GLY A 1 98 ? -1.086 8.123 3.424 1.00 97.81 98 GLY A O 1
ATOM 733 N N . TYR A 1 99 ? -1.258 8.990 1.380 1.00 98.12 99 TYR A N 1
ATOM 734 C CA . TYR A 1 99 ? -0.256 8.098 0.811 1.00 98.12 99 TYR A CA 1
ATOM 735 C C . TYR A 1 99 ? 0.555 8.785 -0.276 1.00 98.12 99 TYR A C 1
ATOM 737 O O . TYR A 1 99 ? 0.071 9.664 -0.997 1.00 98.12 99 TYR A O 1
ATOM 745 N N . ARG A 1 100 ? 1.815 8.373 -0.390 1.00 98.12 100 ARG A N 1
ATOM 746 C CA . ARG A 1 100 ? 2.736 8.810 -1.441 1.00 98.12 100 ARG A CA 1
ATOM 747 C C . ARG A 1 100 ? 3.346 7.599 -2.105 1.00 98.12 100 ARG A C 1
ATOM 749 O O . ARG A 1 100 ? 3.593 6.589 -1.450 1.00 98.12 100 ARG A O 1
ATOM 756 N N . ILE A 1 101 ? 3.615 7.734 -3.395 1.00 98.00 101 ILE A N 1
ATOM 757 C CA . ILE A 1 101 ? 4.181 6.656 -4.197 1.00 98.00 101 ILE A CA 1
ATOM 758 C C . ILE A 1 101 ? 5.555 7.087 -4.696 1.00 98.00 101 ILE A C 1
ATOM 760 O O . ILE A 1 101 ? 5.707 8.149 -5.305 1.00 98.00 101 ILE A O 1
ATOM 764 N N . ASP A 1 102 ? 6.550 6.254 -4.437 1.00 97.62 102 ASP A N 1
ATOM 765 C CA . ASP A 1 102 ? 7.818 6.285 -5.136 1.00 97.62 102 ASP A CA 1
ATOM 766 C C . ASP A 1 102 ? 7.717 5.456 -6.409 1.00 97.62 102 ASP A C 1
ATOM 768 O O . ASP A 1 102 ? 7.561 4.238 -6.375 1.00 97.62 102 ASP A O 1
ATOM 772 N N . PHE A 1 103 ? 7.788 6.141 -7.547 1.00 98.12 103 PHE A N 1
ATOM 773 C CA . PHE A 1 103 ? 7.706 5.518 -8.860 1.00 98.12 103 PHE A CA 1
ATOM 774 C C . PHE A 1 103 ? 9.052 5.058 -9.403 1.00 98.12 103 PHE A C 1
ATOM 776 O O . PHE A 1 103 ? 9.065 4.473 -10.474 1.00 98.12 103 PHE A O 1
ATOM 783 N N . THR A 1 104 ? 10.169 5.279 -8.710 1.00 97.44 104 THR A N 1
ATOM 784 C CA . THR A 1 104 ? 11.500 5.029 -9.279 1.00 97.44 104 THR A CA 1
ATOM 785 C C . THR A 1 104 ? 11.658 3.578 -9.742 1.00 97.44 104 THR A C 1
ATOM 787 O O . THR A 1 104 ? 11.988 3.350 -10.903 1.00 97.44 104 THR A O 1
ATOM 790 N N . GLY A 1 105 ? 11.336 2.592 -8.894 1.00 96.00 105 GLY A N 1
ATOM 791 C CA . GLY A 1 105 ? 11.354 1.178 -9.292 1.00 96.00 105 GLY A CA 1
ATOM 792 C C . GLY A 1 105 ? 10.363 0.858 -10.419 1.00 96.00 105 GLY A C 1
ATOM 793 O O . GLY A 1 105 ? 10.710 0.174 -11.379 1.00 96.00 105 GLY A O 1
ATOM 794 N N . ALA A 1 106 ? 9.147 1.410 -10.361 1.00 96.38 106 ALA A N 1
ATOM 795 C CA . ALA A 1 106 ? 8.138 1.223 -11.404 1.00 96.38 106 ALA A CA 1
ATOM 796 C C . ALA A 1 106 ? 8.594 1.781 -12.767 1.00 96.38 106 ALA A C 1
ATOM 798 O O . ALA A 1 106 ? 8.473 1.099 -13.785 1.00 96.38 106 ALA A O 1
ATOM 799 N N . ASP A 1 107 ? 9.170 2.984 -12.786 1.00 97.62 107 ASP A N 1
ATOM 800 C CA . ASP A 1 107 ? 9.682 3.647 -13.985 1.00 97.62 107 ASP A CA 1
ATOM 801 C C . ASP A 1 107 ? 10.850 2.864 -14.596 1.00 97.62 107 ASP A C 1
ATOM 803 O O . ASP A 1 107 ? 10.889 2.669 -15.813 1.00 97.62 107 ASP A O 1
ATOM 807 N N . LEU A 1 108 ? 11.772 2.363 -13.761 1.00 96.31 108 LEU A N 1
ATOM 808 C CA . LEU A 1 108 ? 12.884 1.509 -14.198 1.00 96.31 108 LEU A CA 1
ATOM 809 C C . LEU A 1 108 ? 12.389 0.211 -14.863 1.00 96.31 108 LEU A C 1
ATOM 811 O O . LEU A 1 108 ? 13.042 -0.293 -15.780 1.00 96.31 108 LEU A O 1
ATOM 815 N N . SER A 1 109 ? 11.227 -0.299 -14.444 1.00 95.38 109 SER A N 1
ATOM 816 C CA . SER A 1 109 ? 10.546 -1.457 -15.042 1.00 95.38 109 SER A CA 1
ATOM 817 C C . SER A 1 109 ? 9.564 -1.099 -16.167 1.00 95.38 109 SER A C 1
ATOM 819 O O . SER A 1 109 ? 8.911 -1.981 -16.725 1.00 95.38 109 SER A O 1
ATOM 821 N N . GLY A 1 110 ? 9.449 0.180 -16.542 1.00 96.00 110 GLY A N 1
ATOM 822 C CA . GLY A 1 110 ? 8.550 0.638 -17.605 1.00 96.00 110 GLY A CA 1
ATOM 823 C C . GLY A 1 110 ? 7.058 0.547 -17.262 1.00 96.00 110 GLY A C 1
ATOM 824 O O . GLY A 1 110 ? 6.224 0.480 -18.168 1.00 96.00 110 GLY A O 1
ATOM 825 N N . ILE A 1 111 ? 6.712 0.527 -15.975 1.00 94.88 111 ILE A N 1
ATOM 826 C CA . ILE A 1 111 ? 5.333 0.531 -15.480 1.00 94.88 111 ILE A CA 1
ATOM 827 C C . ILE A 1 111 ? 4.795 1.969 -15.504 1.00 94.88 111 ILE A C 1
ATOM 829 O O . ILE A 1 111 ? 5.484 2.924 -15.154 1.00 94.88 111 ILE A O 1
ATOM 833 N N . SER A 1 112 ? 3.541 2.143 -15.928 1.00 95.56 112 SER A N 1
ATOM 834 C CA . SER A 1 112 ? 2.921 3.469 -16.016 1.00 95.56 112 SER A CA 1
ATOM 835 C C . SER A 1 112 ? 2.549 4.010 -14.636 1.00 95.56 112 SER A C 1
ATOM 837 O O . SER A 1 112 ? 1.697 3.440 -13.953 1.00 95.56 112 SER A O 1
ATOM 839 N N . ARG A 1 113 ? 3.094 5.180 -14.277 1.00 96.62 113 ARG A N 1
ATOM 840 C CA . ARG A 1 113 ? 2.722 5.910 -13.052 1.00 96.62 113 ARG A CA 1
ATOM 841 C C . ARG A 1 113 ? 1.218 6.137 -12.939 1.00 96.62 113 ARG A C 1
ATOM 843 O O . ARG A 1 113 ? 0.635 5.950 -11.882 1.00 96.62 113 ARG A O 1
ATOM 850 N N . GLU A 1 114 ? 0.582 6.525 -14.040 1.00 96.19 114 GLU A N 1
ATOM 851 C CA . GLU A 1 114 ? -0.855 6.800 -14.081 1.00 96.19 114 GLU A CA 1
ATOM 852 C C . GLU A 1 114 ? -1.683 5.528 -13.821 1.00 96.19 114 GLU A C 1
ATOM 854 O O . GLU A 1 114 ? -2.719 5.574 -13.158 1.00 96.19 114 GLU A O 1
ATOM 859 N N . ALA A 1 115 ? -1.218 4.375 -14.317 1.00 94.31 115 ALA A N 1
ATOM 860 C CA . ALA A 1 115 ? -1.852 3.091 -14.036 1.00 94.31 115 ALA A CA 1
ATOM 861 C C . ALA A 1 115 ? -1.717 2.703 -12.557 1.00 94.31 115 ALA A C 1
ATOM 863 O O . ALA A 1 115 ? -2.705 2.288 -11.955 1.00 94.31 115 ALA A O 1
ATOM 864 N N . GLU A 1 116 ? -0.541 2.900 -11.963 1.00 96.12 116 GLU A N 1
ATOM 865 C CA . GLU A 1 116 ? -0.317 2.623 -10.542 1.00 96.12 116 GLU A CA 1
ATOM 866 C C . GLU A 1 116 ? -1.099 3.562 -9.621 1.00 96.12 116 GLU A C 1
ATOM 868 O O . GLU A 1 116 ? -1.649 3.096 -8.629 1.00 96.12 116 GLU A O 1
ATOM 873 N N . VAL A 1 117 ? -1.213 4.858 -9.945 1.00 97.31 117 VAL A N 1
ATOM 874 C CA . VAL A 1 117 ? -2.069 5.782 -9.177 1.00 97.31 117 VAL A CA 1
ATOM 875 C C . VAL A 1 117 ? -3.504 5.259 -9.145 1.00 97.31 117 VAL A C 1
ATOM 877 O O . VAL A 1 117 ? -4.046 5.065 -8.061 1.00 97.31 117 VAL A O 1
ATOM 880 N N . ARG A 1 118 ? -4.082 4.930 -10.309 1.00 96.31 118 ARG A N 1
ATOM 881 C CA . ARG A 1 118 ? -5.441 4.365 -10.389 1.00 96.31 118 ARG A CA 1
ATOM 882 C C . ARG A 1 118 ? -5.584 3.049 -9.632 1.00 96.31 118 ARG A C 1
ATOM 884 O O . ARG A 1 118 ? -6.620 2.797 -9.019 1.00 96.31 118 ARG A O 1
ATOM 891 N N . ARG A 1 119 ? -4.563 2.189 -9.689 1.00 95.62 119 ARG A N 1
ATOM 892 C CA . ARG A 1 119 ? -4.566 0.912 -8.972 1.00 95.62 119 ARG A CA 1
ATOM 893 C C . ARG A 1 119 ? -4.623 1.146 -7.465 1.00 95.62 119 ARG A C 1
ATOM 895 O O . ARG A 1 119 ? -5.483 0.570 -6.809 1.00 95.62 119 ARG A O 1
ATOM 902 N N . TRP A 1 120 ? -3.777 2.022 -6.927 1.00 97.06 120 TRP A N 1
ATOM 903 C CA . TRP A 1 120 ? -3.781 2.345 -5.498 1.00 97.06 120 TRP A CA 1
ATOM 904 C C . TRP A 1 120 ? -5.038 3.088 -5.052 1.00 97.06 120 TRP A C 1
ATOM 906 O O . TRP A 1 120 ? -5.572 2.772 -3.994 1.00 97.06 120 TRP A O 1
ATOM 916 N N . GLU A 1 121 ? -5.569 4.000 -5.867 1.00 97.62 121 GLU A N 1
ATOM 917 C CA . GLU A 1 121 ? -6.877 4.617 -5.614 1.00 97.62 121 GLU A CA 1
ATOM 918 C C . GLU A 1 121 ? -7.972 3.550 -5.474 1.00 97.62 121 GLU A C 1
ATOM 920 O O . GLU A 1 121 ? -8.735 3.577 -4.513 1.00 97.62 121 GLU A O 1
ATOM 925 N N . SER A 1 122 ? -8.005 2.553 -6.366 1.00 96.88 122 SER A N 1
ATOM 926 C CA . SER A 1 122 ? -8.963 1.443 -6.280 1.00 96.88 122 SER A CA 1
ATOM 927 C C . SER A 1 122 ? -8.747 0.542 -5.057 1.00 96.88 122 SER A C 1
ATOM 929 O O . SER A 1 122 ? -9.720 0.041 -4.492 1.00 96.88 122 SER A O 1
ATOM 931 N N . VAL A 1 123 ? -7.501 0.312 -4.635 1.00 97.00 123 VAL A N 1
ATOM 932 C CA . VAL A 1 123 ? -7.189 -0.447 -3.408 1.00 97.00 123 VAL A CA 1
ATOM 933 C C . VAL A 1 123 ? -7.727 0.277 -2.179 1.00 97.00 123 VAL A C 1
ATOM 935 O O . VAL A 1 123 ? -8.416 -0.320 -1.353 1.00 97.00 123 VAL A O 1
ATOM 938 N N . PHE A 1 124 ? -7.432 1.569 -2.058 1.00 97.88 124 PHE A N 1
ATOM 939 C CA . PHE A 1 124 ? -7.839 2.355 -0.900 1.00 97.88 124 PHE A CA 1
ATOM 940 C C . PHE A 1 124 ? -9.339 2.663 -0.887 1.00 97.88 124 PHE A C 1
ATOM 942 O O . PHE A 1 124 ? -9.931 2.716 0.188 1.00 97.88 124 PHE A O 1
ATOM 949 N N . ASP A 1 125 ? -9.986 2.778 -2.048 1.00 97.50 125 ASP A N 1
ATOM 950 C CA . ASP A 1 125 ? -11.448 2.842 -2.145 1.00 97.50 125 ASP A CA 1
ATOM 951 C C . ASP A 1 125 ? -12.105 1.556 -1.612 1.00 97.50 125 ASP A C 1
ATOM 953 O O . ASP A 1 125 ? -13.038 1.618 -0.810 1.00 97.50 125 ASP A O 1
ATOM 957 N N . GLN A 1 126 ? -11.565 0.380 -1.952 1.00 97.25 126 GLN A N 1
ATOM 958 C CA . GLN A 1 126 ? -12.057 -0.890 -1.408 1.00 97.25 126 GLN A CA 1
ATOM 959 C C . GLN A 1 126 ? -11.919 -0.965 0.117 1.00 97.25 126 GLN A C 1
ATOM 961 O O . GLN A 1 126 ? -12.869 -1.366 0.790 1.00 97.25 126 GLN A O 1
ATOM 966 N N . TRP A 1 127 ? -10.777 -0.553 0.675 1.00 97.19 127 TRP A N 1
ATOM 967 C CA . TRP A 1 127 ? -10.575 -0.532 2.128 1.00 97.19 127 TRP A CA 1
ATOM 968 C C . TRP A 1 127 ? -11.429 0.523 2.840 1.00 97.19 127 TRP A C 1
ATOM 970 O O . TRP A 1 127 ? -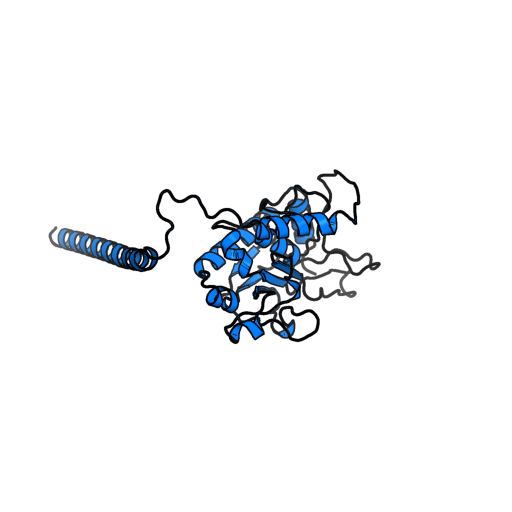11.967 0.248 3.913 1.00 97.19 127 TRP A O 1
ATOM 980 N N . SER A 1 128 ? -11.629 1.691 2.224 1.00 97.56 128 SER A N 1
ATOM 981 C CA . SER A 1 128 ? -12.566 2.712 2.705 1.00 97.56 128 SER A CA 1
ATOM 982 C C . SER A 1 128 ? -13.977 2.134 2.823 1.00 97.56 128 SER A C 1
ATOM 984 O O . SER A 1 128 ? -14.560 2.137 3.909 1.00 97.56 128 SER A O 1
ATOM 986 N N . GLN A 1 129 ? -14.486 1.514 1.753 1.00 97.31 129 GLN A N 1
ATOM 987 C CA . GLN A 1 129 ? -15.795 0.855 1.748 1.00 97.31 129 GLN A CA 1
ATOM 988 C C . GLN A 1 129 ? -15.874 -0.308 2.742 1.00 97.31 129 GLN A C 1
ATOM 990 O O . GLN A 1 129 ? -16.906 -0.507 3.376 1.00 97.31 129 GLN A O 1
ATOM 995 N N . ALA A 1 130 ? -14.802 -1.090 2.886 1.00 96.25 130 ALA A N 1
ATOM 996 C CA . ALA A 1 130 ? -14.746 -2.197 3.835 1.00 96.25 130 ALA A CA 1
ATOM 997 C C . ALA A 1 130 ? -14.808 -1.745 5.297 1.00 96.25 130 ALA A C 1
ATOM 999 O O . ALA A 1 130 ? -15.290 -2.509 6.125 1.00 96.25 130 ALA A O 1
ATOM 1000 N N . SER A 1 131 ? -14.351 -0.525 5.587 1.00 95.69 131 SER A N 1
ATOM 1001 C CA . SER A 1 131 ? -14.399 0.106 6.911 1.00 95.69 131 SER A CA 1
ATOM 1002 C C . SER A 1 131 ? -15.688 0.890 7.190 1.00 95.69 131 SER A C 1
ATOM 1004 O O . SER A 1 131 ? -15.745 1.638 8.167 1.00 95.69 131 SER A O 1
ATOM 1006 N N . ASP A 1 132 ? -16.698 0.782 6.321 1.00 95.62 132 ASP A N 1
ATOM 1007 C CA . ASP A 1 132 ? -17.913 1.610 6.338 1.00 95.62 132 ASP A CA 1
ATOM 1008 C C . ASP A 1 132 ? -17.618 3.124 6.258 1.00 95.62 132 ASP A C 1
ATOM 1010 O O . ASP A 1 132 ? -18.325 3.956 6.828 1.00 95.62 132 ASP A O 1
ATOM 1014 N N . GLY A 1 133 ? -16.546 3.492 5.547 1.00 95.38 133 GLY A N 1
ATOM 1015 C CA . GLY A 1 133 ? -16.102 4.876 5.366 1.00 95.38 133 GLY A CA 1
ATOM 1016 C C . GLY A 1 133 ? -15.395 5.488 6.578 1.00 95.38 133 GLY A C 1
ATOM 1017 O O . GLY A 1 133 ? -15.149 6.694 6.582 1.00 95.38 133 GLY A O 1
ATOM 1018 N N . GLN A 1 134 ? -15.064 4.693 7.602 1.00 94.25 134 GLN A N 1
ATOM 1019 C CA . GLN A 1 134 ? -14.311 5.173 8.765 1.00 94.25 134 GLN A CA 1
ATOM 1020 C C . GLN A 1 134 ? -12.878 5.562 8.402 1.00 94.25 134 GLN A C 1
ATOM 1022 O O . GLN A 1 134 ? -12.361 6.546 8.924 1.00 94.25 134 GLN A O 1
ATOM 1027 N N . TYR A 1 135 ? -12.239 4.823 7.494 1.00 95.75 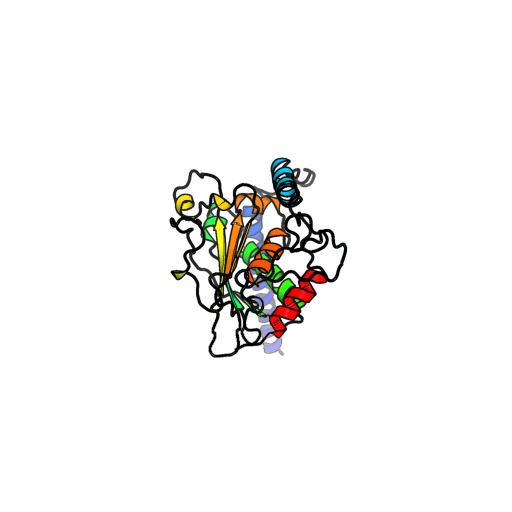135 TYR A N 1
ATOM 1028 C CA . TYR A 1 135 ? -10.953 5.214 6.936 1.00 95.75 135 TYR A CA 1
ATOM 1029 C C . TYR A 1 135 ? -11.127 5.879 5.581 1.00 95.75 135 TYR A C 1
ATOM 1031 O O . TYR A 1 135 ? -11.781 5.359 4.682 1.00 95.75 135 TYR A O 1
ATOM 1039 N N . THR A 1 136 ? -10.496 7.041 5.439 1.00 97.19 136 THR A N 1
ATOM 1040 C CA . THR A 1 136 ? -10.444 7.797 4.189 1.00 97.19 136 THR A CA 1
ATOM 1041 C C . THR A 1 136 ? -8.998 7.985 3.769 1.00 97.19 136 THR A C 1
ATOM 1043 O O . THR A 1 136 ? -8.104 8.075 4.614 1.00 97.19 136 THR A O 1
ATOM 1046 N N . PHE A 1 137 ? -8.774 8.052 2.458 1.00 98.06 137 PHE A N 1
ATOM 1047 C CA . PHE A 1 137 ? -7.439 8.048 1.873 1.00 98.06 137 PHE A CA 1
ATOM 1048 C C . PHE A 1 137 ? -7.266 9.180 0.871 1.00 98.06 137 PHE A C 1
ATOM 1050 O O . PHE A 1 137 ? -8.198 9.535 0.152 1.00 98.06 137 PHE A O 1
ATOM 1057 N N . GLU A 1 138 ? -6.056 9.726 0.812 1.00 98.25 138 GLU A N 1
ATOM 1058 C CA . GLU A 1 138 ? -5.701 10.809 -0.103 1.00 98.25 138 GLU A CA 1
ATOM 1059 C C . GLU A 1 138 ? -4.322 10.563 -0.716 1.00 98.25 138 GLU A C 1
ATOM 1061 O O . GLU A 1 138 ? -3.322 10.447 -0.002 1.00 98.25 138 GLU A O 1
ATOM 1066 N N . TYR A 1 139 ? -4.254 10.560 -2.049 1.00 98.31 139 TYR A N 1
ATOM 1067 C CA . TYR A 1 139 ? -2.980 10.586 -2.753 1.00 98.31 139 TYR A CA 1
ATOM 1068 C C . TYR A 1 139 ? -2.328 11.964 -2.616 1.00 98.31 139 TYR A C 1
ATOM 1070 O O . TYR A 1 139 ? -2.853 12.967 -3.096 1.00 98.31 139 TYR A O 1
ATOM 1078 N N . ARG A 1 140 ? -1.141 12.019 -2.009 1.00 98.25 140 ARG A N 1
ATOM 1079 C CA . ARG A 1 140 ? -0.410 13.271 -1.751 1.00 98.25 140 ARG A CA 1
ATOM 1080 C C . ARG A 1 140 ? 0.753 13.518 -2.707 1.00 98.25 140 ARG A C 1
ATOM 1082 O O . ARG A 1 140 ? 1.568 14.415 -2.476 1.00 98.25 140 ARG A O 1
ATOM 1089 N N . GLY A 1 141 ? 0.828 12.753 -3.792 1.00 97.69 141 GLY A N 1
ATOM 1090 C CA . GLY A 1 141 ? 1.841 12.900 -4.831 1.00 97.69 141 GLY A CA 1
ATOM 1091 C C . GLY A 1 141 ? 3.018 11.937 -4.690 1.00 97.69 141 GLY A C 1
ATOM 1092 O O . GLY A 1 141 ? 2.975 10.941 -3.968 1.00 97.69 141 GLY A O 1
ATOM 1093 N N . THR A 1 142 ? 4.085 12.250 -5.417 1.00 97.69 142 THR A N 1
ATOM 1094 C CA . THR A 1 142 ? 5.284 11.414 -5.502 1.00 97.69 142 THR A CA 1
ATOM 1095 C C . THR A 1 142 ? 6.243 11.667 -4.342 1.00 97.69 142 THR A C 1
ATOM 1097 O O . THR A 1 142 ? 6.329 12.790 -3.840 1.00 97.69 142 THR A O 1
ATOM 1100 N N . ALA A 1 143 ? 7.013 10.652 -3.967 1.00 96.19 143 ALA A N 1
ATOM 1101 C CA . ALA A 1 143 ? 8.142 10.761 -3.042 1.00 96.19 143 ALA A CA 1
ATOM 1102 C C . ALA A 1 143 ? 9.261 9.795 -3.460 1.00 96.19 143 ALA A C 1
ATOM 1104 O O . ALA A 1 143 ? 9.139 9.124 -4.478 1.00 96.19 143 ALA A O 1
ATOM 1105 N N . THR A 1 144 ? 10.354 9.753 -2.700 1.00 94.62 144 THR A N 1
ATOM 1106 C CA . THR A 1 144 ? 11.468 8.827 -2.931 1.00 94.62 144 THR A CA 1
ATOM 1107 C C . THR A 1 144 ? 11.756 8.065 -1.643 1.00 94.62 144 THR A C 1
ATOM 1109 O O . THR A 1 144 ? 11.997 8.665 -0.596 1.00 94.62 144 THR A O 1
ATOM 1112 N N . PHE A 1 145 ? 11.699 6.744 -1.737 1.00 92.62 145 PHE A N 1
ATOM 1113 C CA . PHE A 1 145 ? 11.764 5.759 -0.670 1.00 92.62 145 PHE A CA 1
ATOM 1114 C C . PHE A 1 145 ? 12.726 4.634 -1.085 1.00 92.62 145 PHE A C 1
ATOM 1116 O O . PHE A 1 145 ? 12.282 3.514 -1.362 1.00 92.62 145 PHE A O 1
ATOM 1123 N N . PRO A 1 146 ? 14.040 4.915 -1.149 1.00 90.88 146 PRO A N 1
ATOM 1124 C CA . PRO A 1 146 ? 15.025 3.871 -1.371 1.00 90.88 146 PRO A CA 1
ATOM 1125 C C . PRO A 1 146 ? 14.981 2.872 -0.209 1.00 90.88 146 PRO A C 1
ATOM 1127 O O . PRO A 1 146 ? 14.649 3.224 0.930 1.00 90.88 146 PRO A O 1
ATOM 1130 N N . MET A 1 147 ? 15.314 1.624 -0.512 1.00 88.25 147 MET A N 1
ATOM 1131 C CA . MET A 1 147 ? 15.455 0.566 0.480 1.00 88.25 147 MET A CA 1
ATOM 1132 C C . MET A 1 147 ? 16.644 0.892 1.391 1.00 88.25 147 MET A C 1
ATOM 1134 O O . MET A 1 147 ? 17.684 1.353 0.919 1.00 88.25 147 MET A O 1
ATOM 1138 N N . SER A 1 148 ? 16.475 0.708 2.700 1.00 73.94 148 SER A N 1
ATOM 1139 C CA . SER A 1 148 ? 17.543 0.926 3.677 1.00 73.94 148 SER A CA 1
ATOM 1140 C C . SER A 1 148 ? 18.610 -0.163 3.567 1.00 73.94 148 SER A C 1
ATOM 1142 O O . SER A 1 148 ? 18.285 -1.331 3.365 1.00 73.94 148 SER A O 1
ATOM 1144 N N . ASP A 1 149 ? 19.870 0.208 3.787 1.00 65.50 149 ASP A N 1
ATOM 1145 C CA . ASP A 1 149 ? 20.978 -0.744 3.931 1.00 65.50 149 ASP A CA 1
ATOM 1146 C C . ASP A 1 149 ? 20.961 -1.467 5.299 1.00 65.50 149 ASP A C 1
ATOM 1148 O O . ASP A 1 149 ? 21.670 -2.458 5.492 1.00 65.50 149 ASP A O 1
ATOM 1152 N N . ASP A 1 150 ? 20.158 -0.986 6.258 1.00 55.19 150 ASP A N 1
ATOM 1153 C CA . ASP A 1 150 ? 20.014 -1.596 7.582 1.00 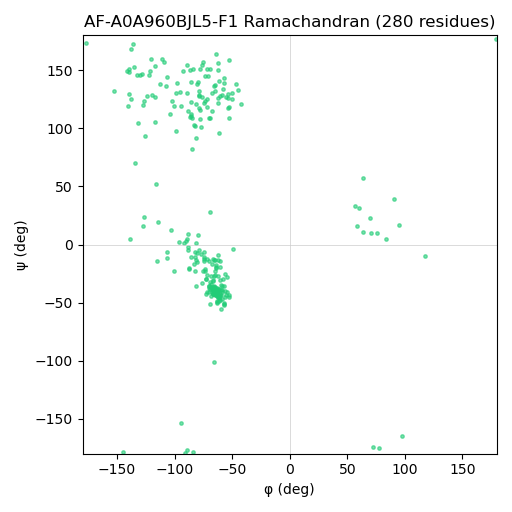55.19 150 ASP A CA 1
ATOM 1154 C C . ASP A 1 150 ? 19.195 -2.896 7.502 1.00 55.19 150 ASP A C 1
ATOM 1156 O O . ASP A 1 150 ? 18.262 -3.007 6.710 1.00 55.19 150 ASP A O 1
ATOM 1160 N N . SER A 1 151 ? 19.550 -3.872 8.345 1.00 43.91 151 SER A N 1
ATOM 1161 C CA . SER A 1 151 ? 19.366 -5.335 8.223 1.00 43.91 151 SER A CA 1
ATOM 1162 C C . SER A 1 151 ? 17.994 -5.922 7.851 1.00 43.91 151 SER A C 1
ATOM 1164 O O . SER A 1 151 ? 17.922 -7.131 7.641 1.00 43.91 151 SER A O 1
ATOM 1166 N N . ASP A 1 152 ? 16.945 -5.116 7.715 1.00 59.81 152 ASP A N 1
ATOM 1167 C CA . ASP A 1 152 ? 15.623 -5.559 7.260 1.00 59.81 152 ASP A CA 1
ATOM 1168 C C . ASP A 1 152 ? 15.304 -5.116 5.817 1.00 59.81 152 ASP A C 1
ATOM 1170 O O . ASP A 1 152 ? 14.353 -5.617 5.219 1.00 59.81 152 ASP A O 1
ATOM 1174 N N . GLY A 1 153 ? 16.101 -4.218 5.218 1.00 57.50 153 GLY A N 1
ATOM 1175 C CA . GLY A 1 153 ? 16.000 -3.846 3.800 1.00 57.50 153 GLY A CA 1
ATOM 1176 C C . GLY A 1 153 ? 14.764 -3.022 3.416 1.00 57.50 153 GLY A C 1
ATOM 1177 O O . GLY A 1 153 ? 14.483 -2.848 2.237 1.00 57.50 153 GLY A O 1
ATOM 1178 N N . LEU A 1 154 ? 13.982 -2.532 4.377 1.00 78.50 154 LEU A N 1
ATOM 1179 C CA . LEU A 1 154 ? 12.714 -1.838 4.112 1.00 78.50 154 LEU A CA 1
ATOM 1180 C C . LEU A 1 154 ? 12.901 -0.319 3.958 1.00 78.50 154 LEU A C 1
ATOM 1182 O O . LEU A 1 154 ? 14.015 0.200 4.040 1.00 78.50 154 LEU A O 1
ATOM 1186 N N . ILE A 1 155 ? 11.806 0.414 3.732 1.00 82.69 155 ILE A N 1
ATOM 1187 C CA . ILE A 1 155 ? 11.825 1.881 3.650 1.00 82.69 155 ILE A CA 1
ATOM 1188 C C . ILE A 1 155 ? 12.318 2.457 4.985 1.00 82.69 155 ILE A C 1
ATOM 1190 O O . ILE A 1 155 ? 11.783 2.141 6.050 1.00 82.69 155 ILE A O 1
ATOM 1194 N N . ALA A 1 156 ? 13.326 3.331 4.933 1.00 81.06 156 ALA A N 1
ATOM 1195 C CA . ALA A 1 156 ? 13.894 3.938 6.131 1.00 81.06 156 ALA A CA 1
ATOM 1196 C C . ALA A 1 156 ? 12.830 4.723 6.929 1.00 81.06 156 ALA A C 1
ATOM 1198 O O . ALA A 1 156 ? 12.140 5.592 6.397 1.00 81.06 156 ALA A O 1
ATOM 1199 N N . ASN A 1 157 ? 12.718 4.447 8.234 1.00 74.62 157 ASN A N 1
ATOM 1200 C CA . ASN A 1 157 ? 11.694 5.039 9.108 1.00 74.62 157 ASN A CA 1
ATOM 1201 C C . ASN A 1 157 ? 11.727 6.582 9.127 1.00 74.62 157 ASN A C 1
ATOM 1203 O O . ASN A 1 157 ? 10.690 7.237 9.172 1.00 74.62 157 ASN A O 1
ATOM 1207 N N . ASN A 1 158 ? 12.915 7.186 9.054 1.00 78.25 158 ASN A N 1
ATOM 1208 C CA . ASN A 1 158 ? 13.074 8.645 9.019 1.00 78.25 158 ASN A CA 1
ATOM 1209 C C . ASN A 1 158 ? 12.542 9.296 7.728 1.00 78.25 158 ASN A C 1
ATOM 1211 O O . ASN A 1 158 ? 12.313 10.505 7.723 1.00 78.25 158 ASN A O 1
ATOM 1215 N N . SER A 1 159 ? 12.317 8.515 6.670 1.00 81.56 159 SER A N 1
ATOM 1216 C CA . SER A 1 159 ? 11.700 8.959 5.416 1.00 81.56 159 SER A CA 1
ATOM 1217 C C . SER A 1 159 ? 10.168 8.903 5.459 1.00 81.56 159 SER A C 1
ATOM 1219 O O . SER A 1 159 ? 9.510 9.437 4.567 1.00 81.56 159 SER A O 1
ATOM 1221 N N . LEU A 1 160 ? 9.583 8.271 6.484 1.00 83.44 160 LEU A N 1
ATOM 1222 C CA . LEU A 1 160 ? 8.139 8.120 6.617 1.00 83.44 160 LEU A CA 1
ATOM 1223 C C . LEU A 1 160 ? 7.495 9.326 7.303 1.00 83.44 160 LEU A C 1
ATOM 1225 O O . LEU A 1 160 ? 7.794 9.683 8.451 1.00 83.44 160 LEU A O 1
ATOM 1229 N N . ILE A 1 161 ? 6.542 9.920 6.595 1.00 88.75 161 ILE A N 1
ATOM 1230 C CA . ILE A 1 161 ? 5.773 11.070 7.055 1.00 88.75 161 ILE A CA 1
ATOM 1231 C C . ILE A 1 161 ? 4.670 10.592 8.005 1.00 88.75 161 ILE A C 1
ATOM 1233 O O . ILE A 1 161 ? 4.049 9.551 7.806 1.00 88.75 161 ILE A O 1
ATOM 1237 N N . HIS A 1 162 ? 4.448 11.353 9.076 1.00 89.06 162 HIS A N 1
ATOM 1238 C CA . HIS A 1 162 ? 3.376 11.073 10.025 1.00 89.06 162 HIS A CA 1
ATOM 1239 C C . HIS A 1 162 ? 2.004 11.142 9.339 1.00 89.06 162 HIS A C 1
ATOM 1241 O O . HIS A 1 162 ? 1.742 12.050 8.552 1.00 89.06 162 HIS A O 1
ATOM 1247 N N . ASN A 1 163 ? 1.115 10.226 9.710 1.00 90.88 163 ASN A N 1
ATOM 1248 C CA . ASN A 1 163 ? -0.214 10.056 9.137 1.00 90.88 163 ASN A CA 1
ATOM 1249 C C . ASN A 1 163 ? -0.196 9.736 7.624 1.00 90.88 163 ASN A C 1
ATOM 1251 O O . ASN A 1 163 ? -1.089 10.162 6.885 1.00 90.88 163 ASN A O 1
ATOM 1255 N N . GLU A 1 164 ? 0.846 9.032 7.157 1.00 94.19 164 GLU A N 1
ATOM 1256 C CA . GLU A 1 164 ? 0.987 8.614 5.759 1.00 94.19 164 GLU A CA 1
ATOM 1257 C C . GLU A 1 164 ? 1.442 7.156 5.594 1.00 94.19 164 GLU A C 1
ATOM 1259 O O . GLU A 1 164 ? 2.141 6.589 6.441 1.00 94.19 164 GLU A O 1
ATOM 1264 N N . ILE A 1 165 ? 1.061 6.572 4.457 1.00 95.56 165 ILE A N 1
ATOM 1265 C CA . ILE A 1 165 ? 1.568 5.302 3.939 1.00 95.56 165 ILE A CA 1
ATOM 1266 C C . ILE A 1 165 ? 2.570 5.597 2.815 1.00 95.56 165 ILE A C 1
ATOM 1268 O O . ILE A 1 165 ? 2.236 6.259 1.827 1.00 95.56 165 ILE A O 1
ATOM 1272 N N . ALA A 1 166 ? 3.798 5.101 2.954 1.00 95.62 166 ALA A N 1
ATOM 1273 C CA . ALA A 1 166 ? 4.792 5.134 1.884 1.00 95.62 166 ALA A CA 1
ATOM 1274 C C . ALA A 1 166 ? 4.682 3.890 1.005 1.00 95.62 166 ALA A C 1
ATOM 1276 O O . ALA A 1 166 ? 4.666 2.771 1.510 1.00 95.62 166 ALA A O 1
ATOM 1277 N N . ILE A 1 167 ? 4.638 4.086 -0.307 1.00 96.62 167 ILE A N 1
ATOM 1278 C CA . ILE A 1 167 ? 4.505 3.012 -1.290 1.00 96.62 167 ILE A CA 1
ATOM 1279 C C . ILE A 1 167 ? 5.727 3.042 -2.199 1.00 96.62 167 ILE A C 1
ATOM 1281 O O . ILE A 1 167 ? 6.040 4.094 -2.750 1.00 96.62 167 ILE A O 1
ATOM 1285 N N . SER A 1 168 ? 6.403 1.911 -2.374 1.00 96.56 168 SER A N 1
ATOM 1286 C CA . SER A 1 168 ? 7.563 1.782 -3.261 1.00 96.56 168 SER A CA 1
ATOM 1287 C C . SER A 1 168 ? 7.514 0.480 -4.066 1.00 96.56 168 SER A C 1
ATOM 1289 O O . SER A 1 168 ? 6.715 -0.416 -3.790 1.00 96.56 168 SER A O 1
ATOM 1291 N N . TYR A 1 169 ? 8.382 0.382 -5.069 1.00 96.00 169 TYR A N 1
ATOM 1292 C CA . TYR A 1 169 ? 8.554 -0.799 -5.912 1.00 96.00 169 TYR A CA 1
ATOM 1293 C C . TYR A 1 169 ? 10.010 -1.229 -5.847 1.00 96.00 169 TYR A C 1
ATOM 1295 O O . TYR A 1 169 ? 10.909 -0.419 -6.082 1.00 96.00 169 TYR A O 1
ATOM 1303 N N . ALA A 1 170 ? 10.238 -2.498 -5.542 1.00 95.06 170 ALA A N 1
ATOM 1304 C CA . ALA A 1 170 ? 11.570 -3.065 -5.411 1.00 95.06 170 ALA A CA 1
ATOM 1305 C C . ALA A 1 170 ? 11.633 -4.429 -6.102 1.00 95.06 170 ALA A C 1
ATOM 1307 O O . ALA A 1 170 ? 10.623 -4.956 -6.553 1.00 95.06 170 ALA A O 1
ATOM 1308 N N . THR A 1 171 ? 12.829 -4.993 -6.200 1.00 93.44 171 THR A N 1
ATOM 1309 C CA . THR A 1 171 ? 13.061 -6.343 -6.731 1.00 93.44 171 THR A CA 1
ATOM 1310 C C . THR A 1 171 ? 13.986 -7.106 -5.792 1.00 93.44 171 THR A C 1
ATOM 1312 O O . THR A 1 171 ? 14.897 -6.525 -5.194 1.00 93.44 171 THR A O 1
ATOM 1315 N N . SER A 1 172 ? 13.800 -8.417 -5.663 1.00 91.19 172 SER A N 1
ATOM 1316 C CA . SER A 1 172 ? 14.780 -9.284 -4.992 1.00 91.19 172 SER A CA 1
ATOM 1317 C C . SER A 1 172 ? 16.010 -9.557 -5.873 1.00 91.19 172 SER A C 1
ATOM 1319 O O . SER A 1 172 ? 17.110 -9.847 -5.376 1.00 91.19 172 SER A O 1
ATOM 1321 N N . THR A 1 173 ? 15.849 -9.424 -7.192 1.00 89.12 173 THR A N 1
ATOM 1322 C CA . THR A 1 173 ? 16.841 -9.819 -8.191 1.00 89.12 173 THR A CA 1
ATOM 1323 C C . THR A 1 173 ? 17.862 -8.721 -8.465 1.00 89.12 173 THR A C 1
ATOM 1325 O O . THR A 1 173 ? 17.600 -7.525 -8.359 1.00 89.12 173 THR A O 1
ATOM 1328 N N . HIS A 1 174 ? 19.077 -9.123 -8.831 1.00 88.94 174 HIS A N 1
ATOM 1329 C CA . HIS A 1 174 ? 20.078 -8.167 -9.286 1.00 88.94 174 HIS A CA 1
ATOM 1330 C C . HIS A 1 174 ? 19.754 -7.725 -10.719 1.00 88.94 174 HIS A C 1
ATOM 1332 O O . HIS A 1 174 ? 19.636 -8.557 -11.620 1.00 88.94 174 HIS A O 1
ATOM 1338 N N . LYS A 1 175 ? 19.673 -6.414 -10.952 1.00 91.12 175 LYS A N 1
ATOM 1339 C CA . LYS A 1 175 ? 19.444 -5.828 -12.279 1.00 91.12 175 LYS A CA 1
ATOM 1340 C C . LYS A 1 175 ? 20.705 -5.138 -12.792 1.00 91.12 175 LYS A C 1
ATOM 1342 O O . LYS A 1 175 ? 21.586 -4.769 -12.025 1.00 91.12 175 LYS A O 1
ATOM 1347 N N . ALA A 1 176 ? 20.808 -4.982 -14.109 1.00 90.81 176 ALA A N 1
ATOM 1348 C CA . ALA A 1 176 ? 21.999 -4.402 -14.730 1.00 90.81 176 ALA A CA 1
ATOM 1349 C C . ALA A 1 176 ? 22.137 -2.884 -14.503 1.00 90.81 176 ALA A C 1
ATOM 1351 O O . ALA A 1 176 ? 23.257 -2.379 -14.485 1.00 90.81 176 ALA A O 1
ATOM 1352 N N . GLN A 1 177 ? 21.021 -2.157 -14.361 1.00 92.62 177 GLN A N 1
ATOM 1353 C CA . GLN A 1 177 ? 21.052 -0.705 -14.155 1.00 92.62 177 GLN A CA 1
ATOM 1354 C C . GLN A 1 177 ? 21.396 -0.394 -12.685 1.00 92.62 177 GLN A C 1
ATOM 1356 O O . GLN A 1 177 ? 20.750 -0.958 -11.799 1.00 92.62 177 GLN A O 1
ATOM 1361 N N . PRO A 1 178 ? 22.396 0.461 -12.402 1.00 92.38 178 PRO A N 1
ATOM 1362 C CA . PRO A 1 178 ? 22.901 0.700 -11.047 1.00 92.38 178 PRO A CA 1
ATOM 1363 C C . PRO A 1 178 ? 21.881 1.352 -10.107 1.00 92.38 178 PRO A C 1
ATOM 1365 O O . PRO A 1 178 ? 21.991 1.200 -8.892 1.00 92.38 178 PRO A O 1
ATOM 1368 N N . GLU A 1 179 ? 20.879 2.047 -10.642 1.00 92.81 179 GLU A N 1
ATOM 1369 C CA . GLU A 1 179 ? 19.780 2.646 -9.885 1.00 92.81 179 GLU A CA 1
ATOM 1370 C C . GLU A 1 179 ? 19.004 1.593 -9.078 1.00 92.81 179 GLU A C 1
ATOM 1372 O O . GLU A 1 179 ? 18.530 1.891 -7.982 1.00 92.81 179 GLU A O 1
ATOM 1377 N N . TRP A 1 180 ? 18.956 0.340 -9.551 1.00 93.81 180 TRP A N 1
ATOM 1378 C CA . TRP A 1 180 ? 18.334 -0.770 -8.825 1.00 93.81 180 TRP A CA 1
ATOM 1379 C C . TRP A 1 180 ? 19.021 -1.116 -7.510 1.00 93.81 180 TRP A C 1
ATOM 1381 O O . TRP A 1 180 ? 18.390 -1.747 -6.669 1.00 93.81 180 TRP A O 1
ATOM 1391 N N . ASN A 1 181 ? 20.267 -0.690 -7.281 1.00 91.19 181 ASN A N 1
ATOM 1392 C CA . ASN A 1 181 ? 20.940 -0.937 -6.005 1.00 91.19 181 ASN A CA 1
ATOM 1393 C C . ASN A 1 181 ? 20.163 -0.327 -4.830 1.00 91.19 181 ASN A C 1
ATOM 1395 O O . ASN A 1 181 ? 20.082 -0.948 -3.778 1.00 91.19 181 ASN A O 1
ATOM 1399 N N . ALA A 1 182 ? 19.533 0.835 -5.034 1.00 91.50 182 ALA A N 1
ATOM 1400 C CA . ALA A 1 182 ? 18.704 1.498 -4.027 1.00 91.50 182 ALA A CA 1
ATOM 1401 C C . ALA A 1 182 ? 17.274 0.924 -3.926 1.00 91.50 182 ALA A C 1
ATOM 1403 O O . ALA A 1 182 ? 16.522 1.309 -3.037 1.00 91.50 182 ALA A O 1
ATOM 1404 N N . TYR A 1 183 ? 16.888 0.017 -4.830 1.00 93.12 183 TYR A N 1
ATOM 1405 C CA . TYR A 1 183 ? 15.559 -0.613 -4.902 1.00 93.12 183 TYR A CA 1
ATOM 1406 C C . TYR A 1 183 ? 15.655 -2.137 -4.914 1.00 93.12 183 TYR A C 1
ATOM 1408 O O . TYR A 1 183 ? 14.766 -2.837 -5.403 1.00 93.12 183 TYR A O 1
ATOM 1416 N N . ARG A 1 184 ? 16.758 -2.664 -4.380 1.00 91.88 184 ARG A N 1
ATOM 1417 C CA . ARG A 1 184 ? 16.947 -4.091 -4.202 1.00 91.88 184 ARG A CA 1
ATOM 1418 C C . ARG A 1 184 ? 16.511 -4.468 -2.798 1.00 91.88 184 ARG A C 1
ATOM 1420 O O . ARG A 1 184 ? 17.117 -4.039 -1.823 1.00 91.88 184 ARG A O 1
ATOM 1427 N N . LEU A 1 185 ? 15.513 -5.336 -2.714 1.00 90.56 185 LEU A N 1
ATOM 1428 C CA . LEU A 1 185 ? 15.000 -5.865 -1.462 1.00 90.56 185 LEU A CA 1
ATOM 1429 C C . LEU A 1 185 ? 15.012 -7.395 -1.503 1.00 90.56 185 LEU A C 1
ATOM 1431 O O . LEU A 1 185 ? 14.044 -8.008 -1.949 1.00 90.56 185 LEU A O 1
ATOM 1435 N N . PRO A 1 186 ? 16.087 -8.046 -1.015 1.00 89.56 186 PRO A N 1
ATOM 1436 C CA . PRO A 1 186 ? 16.175 -9.506 -0.982 1.00 89.56 186 PRO A CA 1
ATOM 1437 C C . PRO A 1 186 ? 15.023 -10.174 -0.225 1.00 89.56 186 PRO A C 1
ATOM 1439 O O . PRO A 1 186 ? 14.681 -11.309 -0.522 1.00 89.56 186 PRO A O 1
ATOM 1442 N N . ALA A 1 187 ? 14.395 -9.475 0.726 1.00 85.88 187 ALA A N 1
ATOM 1443 C CA . ALA A 1 187 ? 13.254 -9.988 1.480 1.00 85.88 187 ALA A CA 1
ATOM 1444 C C . ALA A 1 187 ? 11.996 -10.247 0.624 1.00 85.88 187 ALA A C 1
ATOM 1446 O O . ALA A 1 187 ? 11.080 -10.902 1.129 1.00 85.88 187 ALA A O 1
ATOM 1447 N N . LEU A 1 188 ? 11.952 -9.744 -0.620 1.00 87.38 188 LEU A N 1
ATOM 1448 C CA . LEU A 1 188 ? 10.917 -10.048 -1.616 1.00 87.38 188 LEU A CA 1
ATOM 1449 C C . LEU A 1 188 ? 11.121 -11.398 -2.315 1.00 87.38 188 LEU A C 1
ATOM 1451 O O . LEU A 1 188 ? 10.272 -11.799 -3.106 1.00 87.38 188 LEU A O 1
ATOM 1455 N N . ASP A 1 189 ? 12.225 -12.105 -2.055 1.00 86.75 189 ASP A N 1
ATOM 1456 C CA . ASP A 1 189 ? 12.409 -13.448 -2.602 1.00 86.75 189 ASP A CA 1
ATOM 1457 C C . ASP A 1 189 ? 11.220 -14.336 -2.199 1.00 86.75 189 ASP A C 1
ATOM 1459 O O . ASP A 1 189 ? 10.814 -14.359 -1.034 1.00 86.75 189 ASP A O 1
ATOM 1463 N N . ASP A 1 190 ? 10.600 -14.974 -3.193 1.00 83.69 190 ASP A N 1
ATOM 1464 C CA . ASP A 1 190 ? 9.342 -15.724 -3.078 1.00 83.69 190 ASP A CA 1
ATOM 1465 C C . ASP A 1 190 ? 8.096 -14.948 -2.564 1.00 83.69 190 ASP A C 1
ATOM 1467 O O . ASP A 1 190 ? 7.079 -15.561 -2.239 1.00 83.69 190 ASP A O 1
ATOM 1471 N N . LYS A 1 191 ? 8.100 -13.603 -2.556 1.00 84.25 191 LYS A N 1
ATOM 1472 C CA . LYS A 1 191 ? 6.933 -12.763 -2.193 1.00 84.25 191 LYS A CA 1
ATOM 1473 C C . LYS A 1 191 ? 6.518 -11.794 -3.298 1.00 84.25 191 LYS A C 1
ATOM 1475 O O . LYS A 1 191 ? 7.361 -11.260 -4.003 1.00 84.25 191 LYS A O 1
ATOM 1480 N N . LEU A 1 192 ? 5.216 -11.535 -3.414 1.00 83.56 192 LEU A N 1
ATOM 1481 C CA . LEU A 1 192 ? 4.657 -10.573 -4.382 1.00 83.56 192 LEU A CA 1
ATOM 1482 C C . LEU A 1 192 ? 4.697 -9.120 -3.870 1.00 83.56 192 LEU A C 1
ATOM 1484 O O . LEU A 1 192 ? 4.547 -8.168 -4.636 1.00 83.56 192 LEU A O 1
ATOM 1488 N N . GLY A 1 193 ? 4.886 -8.949 -2.565 1.00 81.00 193 GLY A N 1
ATOM 1489 C CA . GLY A 1 193 ? 4.965 -7.668 -1.886 1.00 81.00 193 GLY A CA 1
ATOM 1490 C C . GLY A 1 193 ? 5.261 -7.852 -0.400 1.00 81.00 193 GLY A C 1
ATOM 1491 O O . GLY A 1 193 ? 5.350 -8.974 0.103 1.00 81.00 193 GLY A O 1
ATOM 1492 N N . ILE A 1 194 ? 5.485 -6.730 0.277 1.00 77.94 194 ILE A N 1
ATOM 1493 C CA . ILE A 1 194 ? 5.625 -6.613 1.726 1.00 77.94 194 ILE A CA 1
ATOM 1494 C C . ILE A 1 194 ? 4.905 -5.338 2.157 1.00 77.94 194 ILE A C 1
ATOM 1496 O O . ILE A 1 194 ? 5.284 -4.234 1.767 1.00 77.94 194 ILE A O 1
ATOM 1500 N N . GLY A 1 195 ? 3.899 -5.481 3.003 1.00 70.69 195 GLY A N 1
ATOM 1501 C CA . GLY A 1 195 ? 3.204 -4.406 3.684 1.00 70.69 195 GLY A CA 1
ATOM 1502 C C . GLY A 1 195 ? 3.377 -4.494 5.189 1.00 70.69 195 GLY A C 1
ATOM 1503 O O . GLY A 1 195 ? 3.611 -5.558 5.762 1.00 70.69 195 GLY A O 1
ATOM 1504 N N . GLY A 1 196 ? 3.273 -3.352 5.859 1.00 70.38 196 GLY A N 1
ATOM 1505 C CA . GLY A 1 196 ? 3.350 -3.329 7.309 1.00 70.38 196 GLY A CA 1
ATOM 1506 C C . GLY A 1 196 ? 3.237 -1.945 7.921 1.00 70.38 196 GLY A C 1
ATOM 1507 O O . GLY A 1 196 ? 3.161 -0.918 7.243 1.00 70.38 196 GLY A O 1
ATOM 1508 N N . ILE A 1 197 ? 3.246 -1.944 9.249 1.00 66.56 197 ILE A N 1
ATOM 1509 C CA . ILE A 1 197 ? 3.216 -0.749 10.087 1.00 66.56 197 ILE A CA 1
ATOM 1510 C C . ILE A 1 197 ? 4.587 -0.545 10.730 1.00 66.56 197 ILE A C 1
ATOM 1512 O O . ILE A 1 197 ? 5.220 -1.484 11.210 1.00 66.56 197 ILE A O 1
ATOM 1516 N N . ILE A 1 198 ? 5.053 0.697 10.727 1.00 63.69 198 ILE A N 1
ATOM 1517 C CA . ILE A 1 198 ? 6.278 1.138 11.413 1.00 63.69 198 ILE A CA 1
ATOM 1518 C C . ILE A 1 198 ? 5.889 1.562 12.848 1.00 63.69 198 ILE A C 1
ATOM 1520 O O . ILE A 1 198 ? 4.714 1.877 13.054 1.00 63.69 198 ILE A O 1
ATOM 1524 N N . PRO A 1 199 ? 6.792 1.517 13.862 1.00 55.34 199 PRO A N 1
ATOM 1525 C CA . PRO A 1 199 ? 6.435 1.278 15.259 1.00 55.34 199 PRO A CA 1
ATOM 1526 C C . PRO A 1 199 ? 5.190 2.010 15.745 1.00 55.34 199 PRO A C 1
ATOM 1528 O O . PRO A 1 199 ? 5.116 3.240 15.742 1.00 55.34 199 PRO A O 1
ATOM 1531 N N . VAL A 1 200 ? 4.231 1.210 16.199 1.00 55.72 200 VAL A N 1
ATOM 1532 C CA . VAL A 1 200 ? 3.031 1.669 16.887 1.00 55.72 200 VAL A CA 1
ATOM 1533 C C . VAL A 1 200 ? 3.465 2.367 18.173 1.00 55.72 200 VAL A C 1
ATOM 1535 O O . VAL A 1 200 ? 4.155 1.769 19.003 1.00 55.72 200 VAL A O 1
ATOM 1538 N N . SER A 1 201 ? 3.102 3.641 18.334 1.00 53.12 201 SER A N 1
ATOM 1539 C CA . SER A 1 201 ? 3.364 4.343 19.588 1.00 53.12 201 SER A CA 1
ATOM 1540 C C . SER A 1 201 ? 2.326 3.904 20.610 1.00 53.12 201 SER A C 1
ATOM 1542 O O . SER A 1 201 ? 1.161 4.281 20.512 1.00 53.12 201 SER A O 1
ATOM 1544 N N . TRP A 1 202 ? 2.754 3.113 21.588 1.00 55.69 202 TRP A N 1
ATOM 1545 C CA . TRP A 1 202 ? 1.929 2.739 22.730 1.00 55.69 202 TRP A CA 1
ATOM 1546 C C . TRP A 1 202 ? 2.108 3.794 23.819 1.00 55.69 202 TRP A C 1
ATOM 1548 O O . TRP A 1 202 ? 3.207 3.977 24.341 1.00 55.69 202 TRP A O 1
ATOM 1558 N N . SER A 1 203 ? 1.041 4.523 24.138 1.00 51.72 203 SER A N 1
ATOM 1559 C CA . SER A 1 203 ? 1.023 5.481 25.245 1.00 51.72 203 SER A CA 1
ATOM 1560 C C . SER A 1 203 ? 0.327 4.853 26.457 1.00 51.72 203 SER A C 1
ATOM 1562 O O . SER A 1 203 ? -0.854 4.508 26.403 1.00 51.72 203 SER A O 1
ATOM 1564 N N . GLU A 1 204 ? 1.054 4.717 27.571 1.00 43.75 204 GLU A N 1
ATOM 1565 C CA . GLU A 1 204 ? 0.491 4.255 28.852 1.00 43.75 204 GLU A CA 1
ATOM 1566 C C . GLU A 1 204 ? -0.380 5.334 29.531 1.00 43.75 204 GLU A C 1
ATOM 1568 O O . GLU A 1 204 ? -1.236 5.022 30.355 1.00 43.75 204 GLU A O 1
ATOM 1573 N N . LEU A 1 205 ? -0.202 6.613 29.174 1.00 43.69 205 LEU A N 1
ATOM 1574 C CA . LEU A 1 205 ? -0.775 7.758 29.898 1.00 43.69 205 LEU A CA 1
ATOM 1575 C C . LEU A 1 205 ? -2.242 8.072 29.547 1.00 43.69 205 LEU A C 1
ATOM 1577 O O . LEU A 1 205 ? -2.872 8.853 30.259 1.00 43.69 205 LEU A O 1
ATOM 1581 N N . SER A 1 206 ? -2.801 7.465 28.495 1.00 46.03 206 SER A N 1
ATOM 1582 C CA . SER A 1 206 ? -4.173 7.722 28.015 1.00 46.03 206 SER A CA 1
ATOM 1583 C C . SER A 1 206 ? -5.040 6.466 27.844 1.00 46.03 206 SER A C 1
ATOM 1585 O O . SER A 1 206 ? -6.101 6.532 27.230 1.00 46.03 206 SER A O 1
ATOM 1587 N N . GLY A 1 207 ? -4.645 5.329 28.426 1.00 46.84 207 GLY A N 1
ATOM 1588 C CA . GLY A 1 207 ? -5.462 4.110 28.383 1.00 46.84 207 GLY A CA 1
ATOM 1589 C C . GLY A 1 207 ? -5.188 3.187 27.193 1.00 46.84 207 GLY A C 1
ATOM 1590 O O . GLY A 1 207 ? -6.115 2.554 26.700 1.00 46.84 207 GLY A O 1
ATOM 1591 N N . HIS A 1 208 ? -3.915 3.039 26.809 1.00 52.28 208 HIS A N 1
ATOM 1592 C CA . HIS A 1 208 ? -3.411 1.943 25.970 1.00 52.28 208 HIS A CA 1
ATOM 1593 C C . HIS A 1 208 ? -3.968 1.883 24.541 1.00 52.28 208 HIS A C 1
ATOM 1595 O O . HIS A 1 208 ? -4.484 0.853 24.132 1.00 52.28 208 HIS A O 1
ATOM 1601 N N . SER A 1 209 ? -3.836 2.931 23.739 1.00 60.34 209 SER A N 1
ATOM 1602 C CA . SER A 1 209 ? -4.121 2.853 22.300 1.00 60.34 209 SER A CA 1
ATOM 1603 C C . SER A 1 209 ? -2.842 2.589 21.505 1.00 60.34 209 SER A C 1
ATOM 1605 O O . SER A 1 209 ? -1.813 3.244 21.692 1.00 60.34 209 SER A O 1
ATOM 1607 N N . GLY A 1 210 ? -2.892 1.608 20.609 1.00 73.25 210 GLY A N 1
ATOM 1608 C CA . GLY A 1 210 ? -1.832 1.382 19.640 1.00 73.25 210 GLY A CA 1
ATOM 1609 C C . GLY A 1 210 ? -2.041 2.269 18.428 1.00 73.25 210 GLY A C 1
ATOM 1610 O O . GLY A 1 210 ? -2.581 1.802 17.436 1.00 73.25 210 GLY A O 1
ATOM 1611 N N . GLN A 1 211 ? -1.628 3.536 18.468 1.00 83.06 211 GLN A N 1
ATOM 1612 C CA . GLN A 1 211 ? -1.834 4.391 17.300 1.00 83.06 211 GLN A CA 1
ATOM 1613 C C . GLN A 1 211 ? -0.779 4.118 16.221 1.00 83.06 211 GLN A C 1
ATOM 1615 O O . GLN A 1 211 ? 0.422 4.349 16.411 1.00 83.06 211 GLN A O 1
ATOM 1620 N N . ILE A 1 212 ? -1.240 3.661 15.058 1.00 86.81 212 ILE A N 1
ATOM 1621 C CA . ILE A 1 212 ? -0.442 3.643 13.838 1.00 86.81 212 ILE A CA 1
ATOM 1622 C C . ILE A 1 212 ? -0.300 5.085 13.367 1.00 86.81 212 ILE A C 1
ATOM 1624 O O . ILE A 1 212 ? -1.276 5.812 13.185 1.00 86.81 212 ILE A O 1
ATOM 1628 N N . THR A 1 213 ? 0.947 5.499 13.177 1.00 87.00 213 THR A N 1
ATOM 1629 C CA . THR A 1 213 ? 1.269 6.839 12.679 1.00 87.00 213 THR A CA 1
ATOM 1630 C C . THR A 1 213 ? 1.951 6.812 11.321 1.00 87.00 213 THR A C 1
ATOM 1632 O O . THR A 1 213 ? 2.078 7.862 10.698 1.00 87.00 213 THR A O 1
ATOM 1635 N N . ARG A 1 214 ? 2.427 5.644 10.878 1.00 88.75 214 ARG A N 1
ATOM 1636 C CA . ARG A 1 214 ? 3.206 5.445 9.653 1.00 88.75 214 ARG A CA 1
ATOM 1637 C C . ARG A 1 214 ? 2.980 4.028 9.133 1.00 88.75 214 ARG A C 1
ATOM 1639 O O . ARG A 1 214 ? 3.117 3.071 9.896 1.00 88.75 214 ARG A O 1
ATOM 1646 N N . GLY A 1 215 ? 2.694 3.906 7.843 1.00 90.25 215 GLY A N 1
ATOM 1647 C CA . GLY A 1 215 ? 2.605 2.629 7.139 1.00 90.25 215 GLY A CA 1
ATOM 1648 C C . GLY A 1 215 ? 3.609 2.568 5.996 1.00 90.25 215 GLY A C 1
ATOM 1649 O O . GLY A 1 215 ? 4.075 3.600 5.506 1.00 90.25 215 GLY A O 1
ATOM 1650 N N . MET A 1 216 ? 3.930 1.359 5.555 1.00 92.06 216 MET A N 1
ATOM 1651 C CA . MET A 1 216 ? 4.739 1.152 4.361 1.00 92.06 216 MET A CA 1
ATOM 1652 C C . MET A 1 216 ? 4.249 -0.038 3.546 1.00 92.06 216 MET A C 1
ATOM 1654 O O . MET A 1 216 ? 3.722 -1.006 4.093 1.00 92.06 216 MET A O 1
ATOM 1658 N N . LEU A 1 217 ? 4.452 0.060 2.238 1.00 93.56 217 LEU A N 1
ATOM 1659 C CA . LEU A 1 217 ? 4.113 -0.936 1.234 1.00 93.56 217 LEU A CA 1
ATOM 1660 C C . LEU A 1 217 ? 5.256 -0.997 0.220 1.00 93.56 217 LEU A C 1
ATOM 1662 O O . LEU A 1 217 ? 5.670 0.031 -0.319 1.00 93.56 217 LEU A O 1
ATOM 1666 N N . VAL A 1 218 ? 5.754 -2.193 -0.059 1.00 93.94 218 VAL A N 1
ATOM 1667 C CA . VAL A 1 218 ? 6.735 -2.448 -1.111 1.00 93.94 218 VAL A CA 1
ATOM 1668 C C . VAL A 1 218 ? 6.204 -3.569 -1.990 1.00 93.94 218 VAL A C 1
ATOM 1670 O O . VAL A 1 218 ? 5.964 -4.667 -1.502 1.00 93.94 218 VAL A O 1
ATOM 1673 N N . ILE A 1 219 ? 6.006 -3.304 -3.278 1.00 94.56 219 ILE A N 1
ATOM 1674 C CA . ILE A 1 219 ? 5.551 -4.313 -4.245 1.00 94.56 219 ILE A CA 1
ATOM 1675 C C . ILE A 1 219 ? 6.753 -4.865 -5.011 1.00 94.56 219 ILE A C 1
ATOM 1677 O O . ILE A 1 219 ? 7.638 -4.092 -5.397 1.00 94.56 219 ILE A O 1
ATOM 1681 N N . ASP A 1 220 ? 6.773 -6.182 -5.248 1.00 94.00 220 ASP A N 1
ATOM 1682 C CA . ASP A 1 220 ? 7.747 -6.779 -6.161 1.00 94.00 220 ASP A CA 1
ATOM 1683 C C . ASP A 1 220 ? 7.424 -6.345 -7.590 1.00 94.00 220 ASP A C 1
ATOM 1685 O O . ASP A 1 220 ? 6.423 -6.730 -8.200 1.00 94.00 220 ASP A O 1
ATOM 1689 N N . VAL A 1 221 ? 8.281 -5.480 -8.114 1.00 95.44 221 VAL A N 1
ATOM 1690 C CA . VAL A 1 221 ? 8.1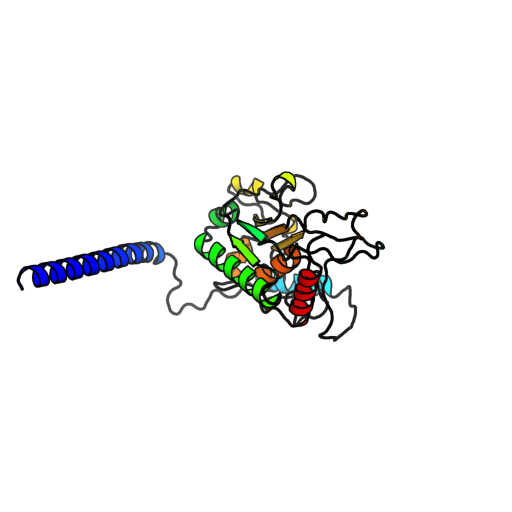17 -4.845 -9.414 1.00 95.44 221 VAL A CA 1
ATOM 1691 C C . VAL A 1 221 ? 8.165 -5.848 -10.566 1.00 95.44 221 VAL A C 1
ATOM 1693 O O . VAL A 1 221 ? 7.579 -5.590 -11.618 1.00 95.44 221 VAL A O 1
ATOM 1696 N N . ASP A 1 222 ? 8.844 -6.983 -10.379 1.00 93.50 222 ASP A N 1
ATOM 1697 C CA . ASP A 1 222 ? 8.980 -8.011 -11.410 1.00 93.50 222 ASP A CA 1
ATOM 1698 C C . ASP A 1 222 ? 7.666 -8.767 -11.629 1.00 93.50 222 ASP A C 1
ATOM 1700 O O . ASP A 1 222 ? 7.388 -9.227 -12.738 1.00 93.50 222 ASP A O 1
ATOM 1704 N N . ASP A 1 223 ? 6.822 -8.824 -10.600 1.00 90.56 223 ASP A N 1
ATOM 1705 C CA . ASP A 1 223 ? 5.535 -9.506 -10.647 1.00 90.56 223 ASP A CA 1
ATOM 1706 C C . ASP A 1 223 ? 4.406 -8.607 -11.171 1.00 90.56 223 ASP A C 1
ATOM 1708 O O . ASP A 1 223 ? 3.401 -9.108 -11.677 1.00 90.56 223 ASP A O 1
ATOM 1712 N N . VAL A 1 224 ? 4.551 -7.278 -11.111 1.00 91.06 224 VAL A N 1
ATOM 1713 C CA . VAL A 1 224 ? 3.498 -6.327 -11.522 1.00 91.06 224 VAL A CA 1
ATOM 1714 C C . VAL A 1 224 ? 2.956 -6.588 -12.939 1.00 91.06 224 VAL A C 1
ATOM 1716 O O . VAL A 1 224 ? 1.731 -6.596 -13.106 1.00 91.06 224 VAL A O 1
ATOM 1719 N N . PRO A 1 225 ? 3.782 -6.846 -13.977 1.00 89.25 225 PRO A N 1
ATOM 1720 C CA . PRO A 1 225 ? 3.272 -7.164 -15.313 1.00 89.25 225 PRO A CA 1
ATOM 1721 C C . PRO A 1 225 ? 2.427 -8.447 -15.369 1.00 89.25 225 PRO A C 1
ATOM 1723 O O . PRO A 1 225 ? 1.550 -8.561 -16.228 1.00 89.25 225 PRO A O 1
ATOM 1726 N N . LEU A 1 226 ? 2.671 -9.394 -14.458 1.00 87.00 226 LEU A N 1
ATOM 1727 C CA . LEU A 1 226 ? 2.000 -10.697 -14.386 1.00 87.00 226 LEU A CA 1
ATOM 1728 C C . LEU A 1 226 ? 0.645 -10.608 -13.671 1.00 87.00 226 LEU A C 1
ATOM 1730 O O . LEU A 1 226 ? -0.249 -11.414 -13.916 1.00 87.00 226 LEU A O 1
ATOM 1734 N N . MET A 1 227 ? 0.457 -9.579 -12.843 1.00 82.94 227 MET A N 1
ATOM 1735 C CA . MET A 1 227 ? -0.761 -9.355 -12.062 1.00 82.94 227 MET A CA 1
ATOM 1736 C C . MET A 1 227 ? -1.949 -8.791 -12.871 1.00 82.94 227 MET A C 1
ATOM 1738 O O . MET A 1 227 ? -3.073 -8.717 -12.368 1.00 82.94 227 MET A O 1
ATOM 1742 N N . GLY A 1 228 ? -1.739 -8.401 -14.131 1.00 77.50 228 GLY A N 1
ATOM 1743 C CA . GLY A 1 228 ? -2.791 -7.887 -15.012 1.00 77.50 228 GLY A CA 1
ATOM 1744 C C . GLY A 1 228 ? -3.207 -6.429 -14.748 1.00 77.50 228 GLY A C 1
ATOM 1745 O O . GLY A 1 228 ? -2.610 -5.692 -13.966 1.00 77.50 228 GLY A O 1
ATOM 1746 N N . ARG A 1 229 ? -4.239 -5.965 -15.471 1.00 71.38 229 ARG A N 1
ATOM 1747 C CA . ARG A 1 229 ? -4.645 -4.539 -15.526 1.00 71.38 229 ARG A CA 1
ATOM 1748 C C . ARG A 1 229 ? -5.669 -4.106 -14.459 1.00 71.38 229 ARG A C 1
ATOM 1750 O O . ARG A 1 229 ? -6.131 -2.973 -14.512 1.00 71.38 229 ARG A O 1
ATOM 1757 N N . GLY A 1 230 ? -6.040 -4.986 -13.529 1.00 82.00 230 GLY A N 1
ATOM 1758 C CA . GLY A 1 230 ? -7.012 -4.700 -12.466 1.00 82.00 230 GLY A CA 1
ATOM 1759 C C . GLY A 1 230 ? -6.369 -4.249 -11.154 1.00 82.00 230 GLY A C 1
ATOM 1760 O O . GLY A 1 230 ? -5.251 -3.729 -11.150 1.00 82.00 230 GLY A O 1
ATOM 1761 N N . THR A 1 231 ? -7.086 -4.498 -10.055 1.00 84.44 231 THR A N 1
ATOM 1762 C CA . THR A 1 231 ? -6.596 -4.368 -8.677 1.00 84.44 231 THR A CA 1
ATOM 1763 C C . THR A 1 231 ? -6.193 -5.752 -8.173 1.00 84.44 231 THR A C 1
ATOM 1765 O O . THR A 1 231 ? -7.069 -6.536 -7.807 1.00 84.44 231 THR A O 1
ATOM 1768 N N . PRO A 1 232 ? -4.900 -6.109 -8.228 1.00 86.94 232 PRO A N 1
ATOM 1769 C CA . PRO A 1 232 ? -4.449 -7.451 -7.901 1.00 86.94 232 PRO A CA 1
ATOM 1770 C C . PRO A 1 232 ? -4.539 -7.715 -6.401 1.00 86.94 232 PRO A C 1
ATOM 1772 O O . PRO A 1 232 ? -4.364 -6.802 -5.595 1.00 86.94 232 PRO A O 1
ATOM 1775 N N . ALA A 1 233 ? -4.744 -8.977 -6.028 1.00 89.31 233 ALA A N 1
ATOM 1776 C CA . ALA A 1 233 ? -4.858 -9.377 -4.628 1.00 89.31 233 ALA A CA 1
ATOM 1777 C C . ALA A 1 233 ? -3.670 -8.949 -3.749 1.00 89.31 233 ALA A C 1
ATOM 1779 O O . ALA A 1 233 ? -3.941 -8.429 -2.668 1.00 89.31 233 ALA A O 1
ATOM 1780 N N . PRO A 1 234 ? -2.397 -9.034 -4.201 1.00 90.06 234 PRO A N 1
ATOM 1781 C CA . PRO A 1 234 ? -1.264 -8.571 -3.399 1.00 90.06 234 PRO A CA 1
ATOM 1782 C C . PRO A 1 234 ? -1.382 -7.107 -2.972 1.00 90.06 234 PRO A C 1
ATOM 1784 O O . PRO A 1 234 ? -1.123 -6.778 -1.824 1.00 90.06 234 PRO A O 1
ATOM 1787 N N . TYR A 1 235 ? -1.860 -6.220 -3.848 1.00 94.12 235 TYR A N 1
ATOM 1788 C CA . TYR A 1 235 ? -2.007 -4.805 -3.503 1.00 94.12 235 TYR A CA 1
ATOM 1789 C C . TYR A 1 235 ? -3.027 -4.600 -2.379 1.00 94.12 235 TYR A C 1
ATOM 1791 O O . TYR A 1 235 ? -2.799 -3.812 -1.463 1.00 94.12 235 TYR A O 1
ATOM 1799 N N . VAL A 1 236 ? -4.154 -5.316 -2.449 1.00 95.06 236 VAL A N 1
ATOM 1800 C CA . VAL A 1 236 ? -5.205 -5.248 -1.428 1.00 95.06 236 VAL A CA 1
ATOM 1801 C C . VAL A 1 236 ? -4.713 -5.859 -0.116 1.00 95.06 236 VAL A 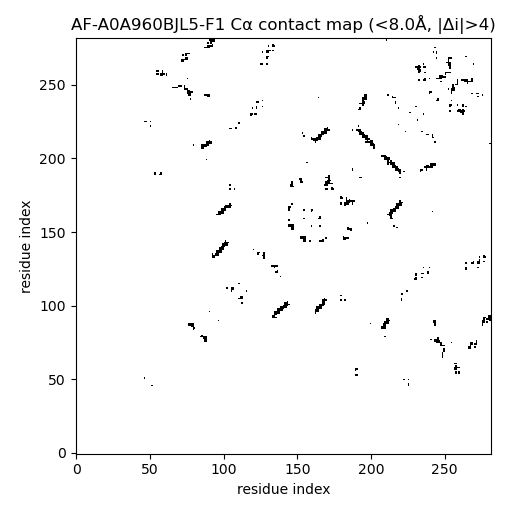C 1
ATOM 1803 O O . VAL A 1 236 ? -4.896 -5.244 0.931 1.00 95.06 236 VAL A O 1
ATOM 1806 N N . HIS A 1 237 ? -4.046 -7.012 -0.183 1.00 93.00 237 HIS A N 1
ATOM 1807 C CA . HIS A 1 237 ? -3.478 -7.730 0.958 1.00 93.00 237 HIS A CA 1
ATOM 1808 C C . HIS A 1 237 ? -2.445 -6.889 1.715 1.00 93.00 237 HIS A C 1
ATOM 1810 O O . HIS A 1 237 ? -2.615 -6.622 2.905 1.00 93.00 237 HIS A O 1
ATOM 1816 N N . GLU A 1 238 ? -1.415 -6.395 1.020 1.00 92.44 238 GLU A N 1
ATOM 1817 C CA . GLU A 1 238 ? -0.366 -5.605 1.666 1.00 92.44 238 GLU A CA 1
ATOM 1818 C C . GLU A 1 238 ? -0.933 -4.306 2.252 1.00 92.44 238 GLU A C 1
ATOM 1820 O O . GLU A 1 238 ? -0.562 -3.909 3.360 1.00 92.44 238 GLU A O 1
ATOM 1825 N N . ALA A 1 239 ? -1.892 -3.664 1.569 1.00 95.19 239 ALA A N 1
ATOM 1826 C CA . ALA A 1 239 ? -2.595 -2.508 2.121 1.00 95.19 239 ALA A CA 1
ATOM 1827 C C . ALA A 1 239 ? -3.316 -2.842 3.435 1.00 95.19 239 ALA A C 1
ATOM 1829 O O . ALA A 1 239 ? -3.255 -2.044 4.367 1.00 95.19 239 ALA A O 1
ATOM 1830 N N . GLY A 1 240 ? -3.923 -4.025 3.560 1.00 93.56 240 GLY A N 1
ATOM 1831 C CA . GLY A 1 240 ? -4.512 -4.482 4.819 1.00 93.56 240 GLY A 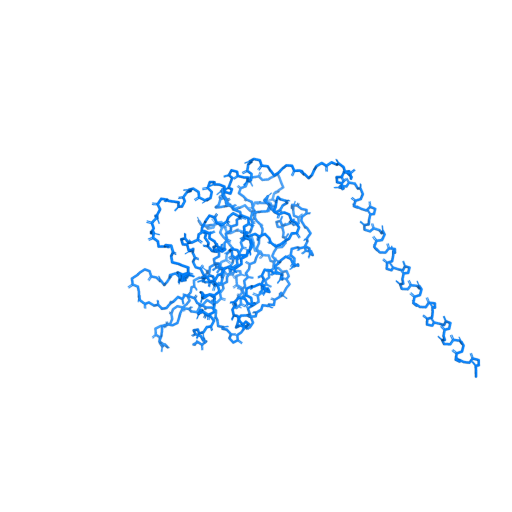CA 1
ATOM 1832 C C . GLY A 1 240 ? -3.488 -4.543 5.957 1.00 93.56 240 GLY A C 1
ATOM 1833 O O . GLY A 1 240 ? -3.769 -4.065 7.059 1.00 93.56 240 GLY A O 1
ATOM 1834 N N . HIS A 1 241 ? -2.266 -5.014 5.688 1.00 90.94 241 HIS A N 1
ATOM 1835 C CA . HIS A 1 241 ? -1.173 -4.964 6.665 1.00 90.94 241 HIS A CA 1
ATOM 1836 C C . HIS A 1 241 ? -0.794 -3.541 7.065 1.00 90.94 241 HIS A C 1
ATOM 1838 O O . HIS A 1 241 ? -0.673 -3.260 8.258 1.00 90.94 241 HIS A O 1
ATOM 1844 N N . ALA A 1 242 ? -0.665 -2.620 6.106 1.00 91.94 242 ALA A N 1
ATOM 1845 C CA . ALA A 1 242 ? -0.395 -1.212 6.407 1.00 91.94 242 ALA A CA 1
ATOM 1846 C C . ALA A 1 242 ? -1.532 -0.533 7.194 1.00 91.94 242 ALA A C 1
ATOM 1848 O O . ALA A 1 242 ? -1.302 0.484 7.849 1.00 91.94 242 ALA A O 1
ATOM 1849 N N . LEU A 1 243 ? -2.743 -1.098 7.172 1.00 92.56 243 LEU A N 1
ATOM 1850 C CA . LEU A 1 243 ? -3.895 -0.643 7.953 1.00 92.56 243 LEU A CA 1
ATOM 1851 C C . LEU A 1 243 ? -3.998 -1.271 9.348 1.00 92.56 243 LEU A C 1
ATOM 1853 O O . LEU A 1 243 ? -4.845 -0.849 10.132 1.00 92.56 243 LEU A O 1
ATOM 1857 N N . GLY A 1 244 ? -3.124 -2.223 9.679 1.00 89.56 244 GLY A N 1
ATOM 1858 C CA . GLY A 1 244 ? -3.120 -2.896 10.976 1.00 89.56 244 GLY A CA 1
ATOM 1859 C C . GLY A 1 244 ? -3.880 -4.221 11.004 1.00 89.56 244 GLY A C 1
ATOM 1860 O O . GLY A 1 244 ? -4.177 -4.719 12.088 1.00 89.56 244 GLY A O 1
ATOM 1861 N N . LEU A 1 245 ? -4.189 -4.828 9.855 1.00 89.12 245 LEU A N 1
ATOM 1862 C CA . LEU A 1 245 ? -4.706 -6.198 9.806 1.00 89.12 245 LEU A CA 1
ATOM 1863 C C . LEU A 1 245 ? -3.554 -7.208 9.803 1.00 89.12 245 LEU A C 1
ATOM 1865 O O . LEU A 1 245 ? -2.528 -7.018 9.149 1.00 89.12 245 LEU A O 1
ATOM 1869 N N . ALA A 1 246 ? -3.724 -8.304 10.539 1.00 87.00 246 ALA A N 1
ATOM 1870 C CA . ALA A 1 246 ? -2.804 -9.440 10.489 1.00 87.00 246 ALA A CA 1
ATOM 1871 C C . ALA A 1 246 ? -3.228 -10.439 9.409 1.00 87.00 246 ALA A C 1
ATOM 1873 O O . ALA A 1 246 ? -4.208 -10.235 8.701 1.00 87.00 246 ALA A O 1
ATOM 1874 N N . HIS A 1 247 ? -2.510 -11.553 9.303 1.00 87.69 247 HIS A N 1
ATOM 1875 C CA . HIS A 1 247 ? -3.020 -12.688 8.551 1.00 87.69 247 HIS A CA 1
ATOM 1876 C C . HIS A 1 247 ? -4.218 -13.348 9.253 1.00 87.69 247 HIS A C 1
ATOM 1878 O O . HIS A 1 247 ? -4.299 -13.381 10.482 1.00 87.69 247 HIS A O 1
ATOM 1884 N N . THR A 1 248 ? -5.112 -13.945 8.467 1.00 83.62 248 THR A N 1
ATOM 1885 C CA . THR A 1 248 ? -6.163 -14.866 8.933 1.00 83.62 248 THR A CA 1
ATOM 1886 C C . THR A 1 248 ? -5.885 -16.293 8.472 1.00 83.62 248 THR A C 1
ATOM 1888 O O . THR A 1 248 ? -5.139 -16.515 7.521 1.00 83.62 248 THR A O 1
ATOM 1891 N N . ALA A 1 249 ? -6.489 -17.274 9.146 1.00 84.12 249 ALA A N 1
ATOM 1892 C CA . ALA A 1 249 ? -6.461 -18.679 8.740 1.00 84.12 249 ALA A CA 1
ATOM 1893 C C . ALA A 1 249 ? -7.488 -19.015 7.637 1.00 84.12 249 ALA A C 1
ATOM 1895 O O . ALA A 1 249 ? -7.395 -20.076 7.022 1.00 84.12 249 ALA A O 1
ATOM 1896 N N . ASN A 1 250 ? -8.473 -18.143 7.391 1.00 84.06 250 ASN A N 1
ATOM 1897 C CA . ASN A 1 250 ? -9.563 -18.402 6.448 1.00 84.06 250 ASN A CA 1
ATOM 1898 C C . ASN A 1 250 ? -9.165 -18.038 5.010 1.00 84.06 250 ASN A C 1
ATOM 1900 O O . ASN A 1 250 ? -9.129 -16.861 4.665 1.00 84.06 250 ASN A O 1
ATOM 1904 N N . GLU A 1 251 ? -8.972 -19.047 4.157 1.00 88.00 251 GLU A N 1
ATOM 1905 C CA . GLU A 1 251 ? -8.543 -18.908 2.754 1.00 88.00 251 GLU A CA 1
ATOM 1906 C C . GLU A 1 251 ? -9.474 -18.098 1.841 1.00 88.00 251 GLU A C 1
ATOM 1908 O O . GLU A 1 251 ? -9.077 -17.699 0.746 1.00 88.00 251 GLU A O 1
ATOM 1913 N N . LYS A 1 252 ? -10.708 -17.828 2.277 1.00 86.31 252 LYS A N 1
ATOM 1914 C CA . LYS A 1 252 ? -11.654 -16.989 1.531 1.00 86.31 252 LYS A CA 1
ATOM 1915 C C . LYS A 1 252 ? -11.417 -15.488 1.724 1.00 86.31 252 LYS A C 1
ATOM 1917 O O . LYS A 1 252 ? -12.034 -14.698 1.012 1.00 86.31 252 LYS A O 1
ATOM 1922 N N . GLN A 1 253 ? -10.609 -15.102 2.707 1.00 87.56 253 GLN A N 1
ATOM 1923 C CA . GLN A 1 253 ? -10.336 -13.709 3.062 1.00 87.56 253 GLN A CA 1
ATOM 1924 C C . GLN A 1 253 ? -9.095 -13.203 2.323 1.00 87.56 253 GLN A C 1
ATOM 1926 O O . GLN A 1 253 ? -8.162 -13.973 2.083 1.00 87.56 253 GLN A O 1
ATOM 1931 N N . VAL A 1 254 ? -9.048 -11.907 2.005 1.00 91.50 254 VAL A N 1
ATOM 1932 C CA . VAL A 1 254 ? -7.881 -11.317 1.335 1.00 91.50 254 VAL A CA 1
ATOM 1933 C C . VAL A 1 254 ? -6.666 -11.327 2.251 1.00 91.50 254 VAL A C 1
ATOM 1935 O O . VAL A 1 254 ? -5.562 -11.514 1.761 1.00 91.50 254 VAL A O 1
ATOM 1938 N N . MET A 1 255 ? -6.854 -11.230 3.572 1.00 90.31 255 MET A N 1
ATOM 1939 C CA . MET A 1 255 ? -5.761 -11.308 4.544 1.00 90.31 255 MET A CA 1
ATOM 1940 C C . MET A 1 255 ? -5.301 -12.743 4.842 1.00 90.31 255 MET A C 1
ATOM 1942 O O . MET A 1 255 ? -4.525 -12.966 5.770 1.00 90.31 255 MET A O 1
ATOM 1946 N N . PHE A 1 256 ? -5.769 -13.761 4.116 1.00 86.12 256 PHE A N 1
ATOM 1947 C CA . PHE A 1 256 ? -5.173 -15.090 4.235 1.00 86.12 256 PHE A CA 1
ATOM 1948 C C . PHE A 1 256 ? -3.726 -15.048 3.743 1.00 86.12 256 PHE A C 1
ATOM 1950 O O . PHE A 1 256 ? -3.452 -14.547 2.659 1.00 86.12 256 PHE A O 1
ATOM 1957 N N . ALA A 1 257 ? -2.795 -15.614 4.511 1.00 79.50 257 ALA A N 1
ATOM 1958 C CA . ALA A 1 257 ? -1.369 -15.595 4.170 1.00 79.50 257 ALA A CA 1
ATOM 1959 C C . ALA A 1 257 ? -1.031 -16.328 2.862 1.00 79.50 257 ALA A C 1
ATOM 1961 O O . ALA A 1 257 ? 0.082 -16.219 2.386 1.00 79.50 257 ALA A O 1
ATOM 1962 N N . GLY A 1 258 ? -1.950 -17.124 2.311 1.00 75.50 258 GLY A N 1
ATOM 1963 C CA . GLY A 1 258 ? -1.827 -17.748 0.994 1.00 75.50 258 GLY A CA 1
ATOM 1964 C C . GLY A 1 258 ? -2.860 -17.230 -0.001 1.00 75.50 258 GLY A C 1
ATOM 1965 O O . GLY A 1 258 ? -3.183 -17.947 -0.948 1.00 75.50 258 GLY A O 1
ATOM 1966 N N . ALA A 1 259 ? -3.467 -16.062 0.254 1.00 61.00 259 ALA A N 1
ATOM 1967 C CA . ALA A 1 259 ? -4.466 -15.465 -0.623 1.00 61.00 259 ALA A CA 1
ATOM 1968 C C . ALA A 1 259 ? -3.803 -15.201 -1.976 1.00 61.00 259 ALA A C 1
ATOM 1970 O O . ALA A 1 259 ? -3.093 -14.220 -2.145 1.00 61.00 259 ALA A O 1
ATOM 1971 N N . GLY A 1 260 ? -3.981 -16.134 -2.914 1.00 64.31 260 GLY A N 1
ATOM 1972 C CA . GLY A 1 260 ? -3.375 -16.075 -4.239 1.00 64.31 260 GLY A CA 1
ATOM 1973 C C . GLY A 1 260 ? -3.925 -14.907 -5.055 1.00 64.31 260 GLY A C 1
ATOM 1974 O O . GLY A 1 260 ? -3.517 -13.767 -4.897 1.00 64.31 260 GLY A O 1
ATOM 1975 N N . MET A 1 261 ? -4.859 -15.177 -5.970 1.00 65.88 261 MET A N 1
ATOM 1976 C CA . MET A 1 261 ? -5.383 -14.162 -6.901 1.00 65.88 261 MET A CA 1
ATOM 1977 C C . MET A 1 261 ? -6.697 -13.492 -6.456 1.00 65.88 261 MET A C 1
ATOM 1979 O O . MET A 1 261 ? -7.240 -12.673 -7.198 1.00 65.88 261 MET A O 1
ATOM 1983 N N . ASN A 1 262 ? -7.246 -13.819 -5.279 1.00 71.88 262 ASN A N 1
ATOM 1984 C CA . ASN A 1 262 ? -8.521 -13.245 -4.838 1.00 71.88 262 ASN A CA 1
ATOM 1985 C C . ASN A 1 262 ? -8.325 -11.862 -4.202 1.00 71.88 262 ASN A C 1
ATOM 1987 O O . ASN A 1 262 ? -7.938 -11.759 -3.045 1.00 71.88 262 ASN A O 1
ATOM 1991 N N . ALA A 1 263 ? -8.634 -10.804 -4.951 1.00 80.44 263 ALA A N 1
ATOM 1992 C CA . ALA A 1 263 ? -8.565 -9.424 -4.466 1.00 80.44 263 ALA A CA 1
ATOM 1993 C C . ALA A 1 263 ? -9.795 -8.987 -3.648 1.00 80.44 263 ALA A C 1
ATOM 1995 O O . ALA A 1 263 ? -9.883 -7.834 -3.237 1.00 80.44 263 ALA A O 1
ATOM 1996 N N . THR A 1 264 ? -10.771 -9.875 -3.439 1.00 89.00 264 THR A N 1
ATOM 1997 C CA . THR A 1 264 ? -12.038 -9.520 -2.793 1.00 89.00 264 THR A CA 1
ATOM 1998 C C . THR A 1 264 ? -11.886 -9.492 -1.277 1.00 89.00 264 THR A C 1
ATOM 2000 O O . THR A 1 264 ? -11.612 -10.520 -0.664 1.00 89.00 264 THR A O 1
ATOM 2003 N N . ILE A 1 265 ? -12.159 -8.337 -0.667 1.00 92.06 265 ILE A N 1
ATOM 2004 C CA . ILE A 1 265 ? -12.229 -8.183 0.792 1.00 92.06 265 ILE A CA 1
ATOM 2005 C C . ILE A 1 265 ? -13.439 -8.958 1.340 1.00 92.06 265 ILE A C 1
ATOM 2007 O O . ILE A 1 265 ? -14.597 -8.616 1.049 1.00 92.06 265 ILE A O 1
ATOM 2011 N N . GLY A 1 266 ? -13.166 -9.986 2.144 1.00 91.38 266 GLY A N 1
ATOM 2012 C CA . GLY A 1 266 ? -14.168 -10.869 2.729 1.00 91.38 266 GLY A CA 1
ATOM 2013 C C . GLY A 1 266 ? -14.789 -10.329 4.024 1.00 91.38 266 GLY A C 1
ATOM 2014 O O . GLY A 1 266 ? -14.504 -9.224 4.484 1.00 91.38 266 GLY A O 1
ATOM 2015 N N . ALA A 1 267 ? -15.698 -11.110 4.615 1.00 91.38 267 ALA A N 1
ATOM 2016 C CA . ALA A 1 267 ? -16.439 -10.703 5.813 1.00 91.38 267 ALA A CA 1
ATOM 2017 C C . ALA A 1 267 ? -15.555 -10.547 7.068 1.00 91.38 267 ALA A C 1
ATOM 2019 O O . ALA A 1 267 ? -15.783 -9.636 7.865 1.00 91.38 267 ALA A O 1
ATOM 2020 N N . GLY A 1 268 ? -14.543 -11.404 7.234 1.00 88.19 268 GLY A N 1
ATOM 2021 C CA . GLY A 1 268 ? -13.596 -11.332 8.349 1.00 88.19 268 GLY A CA 1
ATOM 2022 C C . GLY A 1 268 ? -12.676 -10.119 8.219 1.00 88.19 268 GLY A C 1
ATOM 2023 O O . GLY A 1 268 ? -12.472 -9.398 9.194 1.00 88.19 268 GLY A O 1
ATOM 2024 N N . ASP A 1 269 ? -12.219 -9.831 6.996 1.00 91.81 269 ASP A N 1
ATOM 2025 C CA . ASP A 1 269 ? -11.436 -8.628 6.689 1.00 91.81 269 ASP A CA 1
ATOM 2026 C C . ASP A 1 269 ? -12.228 -7.345 7.005 1.00 91.81 269 ASP A C 1
ATOM 2028 O O . ASP A 1 269 ? -11.727 -6.460 7.698 1.00 91.81 269 ASP A O 1
ATOM 2032 N N . ARG A 1 270 ? -13.496 -7.270 6.557 1.00 94.56 270 ARG A N 1
ATOM 2033 C CA . ARG A 1 270 ? -14.421 -6.154 6.854 1.00 94.56 270 ARG A CA 1
ATOM 2034 C C . ARG A 1 270 ? -14.640 -5.979 8.350 1.00 94.56 270 ARG A C 1
ATOM 2036 O O . ARG A 1 270 ? -14.530 -4.876 8.870 1.00 94.56 270 ARG A O 1
ATOM 2043 N N . THR A 1 271 ? -14.901 -7.077 9.056 1.00 92.06 271 THR A N 1
ATOM 2044 C CA . THR A 1 271 ? -15.090 -7.047 10.512 1.00 92.06 271 THR A CA 1
ATOM 2045 C C . THR A 1 271 ? -13.847 -6.500 11.213 1.00 92.06 271 THR A C 1
ATOM 2047 O O . THR A 1 271 ? -13.968 -5.656 12.100 1.00 92.06 271 THR A O 1
ATOM 2050 N N . GLY A 1 272 ? -12.653 -6.929 10.788 1.00 90.50 272 GLY A N 1
ATOM 2051 C CA . GLY A 1 272 ? -11.386 -6.444 11.334 1.00 90.50 272 GLY A CA 1
ATOM 2052 C C . GLY A 1 272 ? -11.170 -4.959 11.098 1.00 90.50 272 GLY A C 1
ATOM 2053 O O . GLY A 1 272 ? -10.906 -4.225 12.048 1.00 90.50 272 GLY A O 1
ATOM 2054 N N . ILE A 1 273 ? -11.331 -4.492 9.860 1.00 93.75 273 ILE A N 1
ATOM 2055 C CA . ILE A 1 273 ? -11.062 -3.087 9.545 1.00 93.75 273 ILE A CA 1
ATOM 2056 C C . ILE A 1 273 ? -12.103 -2.141 10.162 1.00 93.75 273 ILE A C 1
ATOM 2058 O O . ILE A 1 273 ? -11.733 -1.087 10.676 1.00 93.75 273 ILE A O 1
ATOM 2062 N N . THR A 1 274 ? -13.381 -2.533 10.209 1.00 92.19 274 THR A N 1
ATOM 2063 C CA . THR A 1 274 ? -14.433 -1.774 10.905 1.00 92.19 274 THR A CA 1
ATOM 2064 C C . THR A 1 274 ? -14.173 -1.717 12.410 1.00 92.19 274 THR A C 1
ATOM 2066 O O . THR A 1 274 ? -14.369 -0.662 13.016 1.00 92.19 274 THR A O 1
ATOM 2069 N N . TYR A 1 275 ? -13.691 -2.811 13.016 1.00 91.00 275 TYR A N 1
ATOM 2070 C CA . TYR A 1 275 ? -13.278 -2.820 14.421 1.00 91.00 275 TYR A CA 1
ATOM 2071 C C . TYR A 1 275 ? -12.131 -1.834 14.679 1.00 91.00 275 TYR A C 1
ATOM 2073 O O . TYR A 1 275 ? -12.238 -1.024 15.597 1.00 91.00 275 TYR A O 1
ATOM 2081 N N . LEU A 1 276 ? -11.073 -1.854 13.855 1.00 89.56 276 LEU A N 1
ATOM 2082 C CA . LEU A 1 276 ? -9.935 -0.934 13.989 1.00 89.56 276 LEU A CA 1
ATOM 2083 C C . LEU A 1 276 ? -10.362 0.536 13.855 1.00 89.56 276 LEU A C 1
ATOM 2085 O O . LEU A 1 276 ? -9.944 1.367 14.661 1.00 89.56 276 LEU A O 1
ATOM 2089 N N . GLY A 1 277 ? -11.241 0.852 12.897 1.00 89.94 277 GLY A N 1
ATOM 2090 C CA . GLY A 1 277 ? -11.803 2.199 12.741 1.00 89.94 277 GLY A CA 1
ATOM 2091 C C . GLY A 1 277 ? -12.564 2.683 13.983 1.00 89.94 277 GLY A C 1
ATOM 2092 O O . GLY A 1 277 ? -12.471 3.855 14.357 1.00 89.94 277 GLY A O 1
ATOM 2093 N N . GLY A 1 278 ? -13.243 1.764 14.678 1.00 88.62 278 GLY A N 1
ATOM 2094 C CA . GLY A 1 278 ? -14.043 2.052 15.869 1.00 88.62 278 GLY A CA 1
ATOM 2095 C C . GLY A 1 278 ? -13.238 2.328 17.144 1.00 88.62 278 GLY A C 1
ATOM 2096 O O . GLY A 1 278 ? -13.814 2.799 18.126 1.00 88.62 278 GLY A O 1
ATOM 2097 N N . LEU A 1 279 ? -11.922 2.075 17.153 1.00 84.31 279 LEU A N 1
ATOM 2098 C CA . LEU A 1 279 ? -11.056 2.285 18.324 1.00 84.31 279 LEU A CA 1
ATOM 2099 C C . LEU A 1 279 ? -10.742 3.769 18.612 1.00 84.31 279 LEU A C 1
ATOM 2101 O O . LEU A 1 279 ? -10.172 4.084 19.657 1.00 84.31 279 LEU A O 1
ATOM 2105 N N . GLY A 1 280 ? -11.156 4.693 17.737 1.00 77.94 280 GLY A N 1
ATOM 2106 C CA . GLY A 1 280 ? -11.088 6.141 17.967 1.00 77.94 280 GLY A CA 1
ATOM 2107 C C . GLY A 1 280 ? -9.676 6.744 17.911 1.00 77.94 280 GLY A C 1
ATOM 2108 O O . GLY A 1 280 ? -8.699 6.087 17.564 1.00 77.94 280 GLY A O 1
ATOM 2109 N N . CYS A 1 281 ? -9.571 8.036 18.229 1.00 78.88 281 CYS A N 1
ATOM 2110 C CA . CYS A 1 281 ? -8.322 8.801 18.228 1.00 78.88 281 CYS A CA 1
ATOM 2111 C C . CYS A 1 281 ? -8.035 9.263 19.655 1.00 78.88 281 CYS A C 1
ATOM 2113 O O . CYS A 1 281 ? -8.728 10.140 20.165 1.00 78.88 281 CYS A O 1
ATOM 2115 N N . SER A 1 282 ? -7.082 8.630 20.318 1.00 65.06 282 SER A N 1
ATOM 2116 C CA . SER A 1 282 ? -6.667 8.954 21.690 1.00 65.06 282 SER A CA 1
ATOM 2117 C C . SER A 1 282 ? -5.544 9.979 21.730 1.00 65.06 282 SER A C 1
ATOM 2119 O O . SER A 1 282 ? -4.620 9.802 20.906 1.00 65.06 282 SER A O 1
#

Radius of gyration: 22.66 Å; Cα contacts (8 Å, |Δi|>4): 495; chains: 1; bounding box: 53×64×67 Å

Sequence (282 aa):
MATLRALLVLVAVLSLTAVILFLLVVGRDIEAFEGKLPKLGEPAPAVDEFFLDKTMKFADQQRGSRVTTDDESYVPLAPAPQGSGLPAGHWCAANTIGYRIDFTGADLSGISREAEVRRWESVFDQWSQASDGQYTFEYRGTATFPMSDDSDGLIANNSLIHNEIAISYATSTHKAQPEWNAYRLPALDDKLGIGGIIPVSWSELSGHSGQITRGMLVIDVDDVPLMGRGTPAPYVHEAGHALGLAHTANEKQVMFAGAGMNATIGAGDRTGITYLGGLGCS

pLDDT: mean 77.23, std 18.85, range [33.31, 98.31]

Secondary structure (DSSP, 8-state):
-HHHHHHHHHHHHHHHHHHHHHHHHHHHHHHTTTTTSPPBTBPPPPPPHHHHHHHHHHHHTTTTS------TT----PPPSTT--PPPEE--TTSEEEEEE--HHHHHTT--HHHHHHHHHHHHHHHHHHTTTSSEEEEEEE---PBPSSTT-SB-GGGPPTTEEEEEEEBSS--SSGGGGGGB-GGGTT-SEEEEE---EEEGGGT-EEE--EEEEEEETTTGGGG-SS--HHHHHHHHHHTT---BS-TTSTTBTT--S-----HHHHHHHHHHHHT---